Protein AF-A0A7R9R3K7-F1 (afdb_monomer)

Structure (mmCIF, N/CA/C/O backbone):
data_AF-A0A7R9R3K7-F1
#
_entry.id   AF-A0A7R9R3K7-F1
#
loop_
_atom_site.group_PDB
_atom_site.id
_atom_site.type_symbol
_atom_site.label_atom_id
_atom_site.label_alt_id
_atom_site.label_comp_id
_atom_site.label_asym_id
_atom_site.label_entity_id
_atom_site.label_seq_id
_atom_site.pdbx_PDB_ins_code
_atom_site.Cartn_x
_atom_site.Cartn_y
_atom_site.Cartn_z
_atom_site.occupancy
_atom_site.B_iso_or_equiv
_atom_site.auth_seq_id
_atom_site.auth_comp_id
_atom_site.auth_asym_id
_atom_site.auth_atom_id
_atom_site.pdbx_PDB_model_num
ATOM 1 N N . MET A 1 1 ? 17.586 -24.832 -57.095 1.00 39.50 1 MET A N 1
ATOM 2 C CA . MET A 1 1 ? 18.093 -26.096 -57.680 1.00 39.50 1 MET A CA 1
ATOM 3 C C . MET A 1 1 ? 19.590 -25.926 -57.940 1.00 39.50 1 MET A C 1
ATOM 5 O O . MET A 1 1 ? 19.939 -24.907 -58.520 1.00 39.50 1 MET A O 1
ATOM 9 N N . ARG A 1 2 ? 20.415 -26.911 -57.525 1.00 35.09 2 ARG A N 1
ATOM 10 C CA . ARG A 1 2 ? 21.907 -27.004 -57.516 1.00 35.09 2 ARG A CA 1
ATOM 11 C C . ARG A 1 2 ? 22.563 -26.527 -56.202 1.00 35.09 2 ARG A C 1
ATOM 13 O O . ARG A 1 2 ? 22.628 -25.332 -55.966 1.00 35.09 2 ARG A O 1
ATOM 20 N N . PHE A 1 3 ? 22.775 -27.404 -55.206 1.00 38.16 3 PHE A N 1
ATOM 21 C CA . PHE A 1 3 ? 23.796 -28.478 -55.032 1.00 38.16 3 PHE A CA 1
ATOM 22 C C . PHE A 1 3 ? 25.234 -27.928 -54.899 1.00 38.16 3 PHE A C 1
ATOM 24 O O . PHE A 1 3 ? 25.775 -27.410 -55.865 1.00 38.16 3 PHE A O 1
ATOM 31 N N . VAL A 1 4 ? 25.754 -27.807 -53.666 1.00 40.44 4 VAL A N 1
ATOM 32 C CA . VAL A 1 4 ? 26.610 -28.765 -52.909 1.00 40.44 4 VAL A CA 1
ATOM 33 C C . VAL A 1 4 ? 28.079 -28.802 -53.372 1.00 40.44 4 VAL A C 1
ATOM 35 O O . VAL A 1 4 ? 28.382 -29.243 -54.474 1.00 40.44 4 VAL A O 1
ATOM 38 N N . LYS A 1 5 ? 28.980 -28.436 -52.448 1.00 43.44 5 LYS A N 1
ATOM 39 C CA . LYS A 1 5 ? 30.361 -28.935 -52.266 1.00 43.44 5 LYS A CA 1
ATOM 40 C C . LYS A 1 5 ? 30.616 -28.901 -50.750 1.00 43.44 5 LYS A C 1
ATOM 42 O O . LYS A 1 5 ? 30.708 -27.818 -50.190 1.00 43.44 5 LYS A O 1
ATOM 47 N N . LEU A 1 6 ? 30.368 -29.974 -49.995 1.00 43.19 6 LEU A N 1
ATOM 48 C CA . LEU A 1 6 ? 31.315 -31.045 -49.638 1.00 43.19 6 LEU A CA 1
ATOM 49 C C . LEU A 1 6 ? 32.803 -30.680 -49.753 1.00 43.19 6 LEU A C 1
ATOM 51 O O . LEU A 1 6 ? 33.321 -30.600 -50.863 1.00 43.19 6 LEU A O 1
ATOM 55 N N . SER A 1 7 ? 33.467 -30.609 -48.594 1.00 43.09 7 SER A N 1
ATOM 56 C CA . SER A 1 7 ? 34.844 -31.074 -48.398 1.00 43.09 7 SER A CA 1
ATOM 57 C C . SER A 1 7 ? 34.974 -31.706 -47.005 1.00 43.09 7 SER A C 1
ATOM 59 O O . SER A 1 7 ? 34.856 -31.036 -45.983 1.00 43.09 7 SER A O 1
ATOM 61 N N . SER A 1 8 ? 35.155 -33.026 -47.033 1.00 44.12 8 SER A N 1
ATOM 62 C CA . SER A 1 8 ? 35.512 -33.994 -45.985 1.00 44.12 8 SER A CA 1
ATOM 63 C C . SER A 1 8 ? 36.733 -33.571 -45.140 1.00 44.12 8 SER A C 1
ATOM 65 O O . SER A 1 8 ? 37.640 -32.941 -45.669 1.00 44.12 8 SER A O 1
ATOM 67 N N . LEU A 1 9 ? 36.722 -33.746 -43.808 1.00 42.81 9 LEU A N 1
ATOM 68 C CA . LEU A 1 9 ? 37.053 -34.960 -43.018 1.00 42.81 9 LEU A CA 1
ATOM 69 C C . LEU A 1 9 ? 38.566 -35.259 -42.952 1.00 42.81 9 LEU A C 1
ATOM 71 O O . LEU A 1 9 ? 39.167 -35.446 -43.999 1.00 42.81 9 LEU A O 1
ATOM 75 N N . VAL A 1 10 ? 39.116 -35.362 -41.730 1.00 42.97 10 VAL A N 1
ATOM 76 C CA . VAL A 1 10 ? 40.062 -36.381 -41.184 1.00 42.97 10 VAL A CA 1
ATOM 77 C C . VAL A 1 10 ? 40.463 -35.881 -39.774 1.00 42.97 10 VAL A C 1
ATOM 79 O O . VAL A 1 10 ? 41.003 -34.790 -39.659 1.00 42.97 10 VAL A O 1
ATOM 82 N N . PHE A 1 11 ? 39.962 -36.424 -38.657 1.00 40.03 11 PHE A N 1
ATOM 83 C CA . PHE A 1 11 ? 40.199 -37.712 -37.967 1.00 40.03 11 PHE A CA 1
ATOM 84 C C . PHE A 1 11 ? 41.472 -37.788 -37.084 1.00 40.03 11 PHE A C 1
ATOM 86 O O . PHE A 1 11 ? 42.583 -37.760 -37.593 1.00 40.03 11 PHE A O 1
ATOM 93 N N . LEU A 1 12 ? 41.209 -38.023 -35.782 1.00 41.16 12 LEU A N 1
ATOM 94 C CA . LEU A 1 12 ? 41.950 -38.803 -34.762 1.00 41.16 12 LEU A CA 1
ATOM 95 C C . LEU A 1 12 ? 43.379 -38.405 -34.350 1.00 41.16 12 LEU A C 1
ATOM 97 O O . LEU A 1 12 ? 44.299 -38.440 -35.151 1.00 41.16 12 LEU A O 1
ATOM 101 N N . LEU A 1 13 ? 43.600 -38.238 -33.039 1.00 43.41 13 LEU A N 1
ATOM 102 C CA . LEU A 1 13 ? 44.098 -39.259 -32.082 1.00 43.41 13 LEU A CA 1
ATOM 103 C C . LEU A 1 13 ? 44.411 -38.538 -30.749 1.00 43.41 13 LEU A C 1
ATOM 105 O O . LEU A 1 13 ? 44.968 -37.451 -30.776 1.00 43.41 13 LEU A O 1
ATOM 109 N N . GLY A 1 14 ? 43.933 -39.007 -29.590 1.00 41.69 14 GLY A N 1
ATOM 110 C CA . GLY A 1 14 ? 44.668 -39.930 -28.701 1.00 41.69 14 GLY A CA 1
ATOM 111 C C . GLY A 1 14 ? 45.468 -39.116 -27.658 1.00 41.69 14 GLY A C 1
ATOM 112 O O . GLY A 1 14 ? 46.053 -38.109 -28.009 1.00 41.69 14 GLY A O 1
ATOM 113 N N . ALA A 1 15 ? 45.540 -39.408 -26.364 1.00 50.69 15 ALA A N 1
ATOM 114 C CA . ALA A 1 15 ? 45.335 -40.638 -25.627 1.00 50.69 15 ALA A CA 1
ATOM 115 C C . ALA A 1 15 ? 44.979 -40.313 -24.166 1.00 50.69 15 ALA A C 1
ATOM 117 O O . ALA A 1 15 ? 45.291 -39.245 -23.641 1.00 50.69 15 ALA A O 1
ATOM 118 N N . ALA A 1 16 ? 44.328 -41.274 -23.527 1.00 43.22 16 ALA A N 1
ATOM 119 C CA . ALA A 1 16 ? 44.044 -41.288 -22.110 1.00 43.22 16 ALA A CA 1
ATOM 120 C C . ALA A 1 16 ? 45.176 -41.969 -21.313 1.00 43.22 16 ALA A C 1
ATOM 122 O O . ALA A 1 16 ? 45.905 -42.801 -21.852 1.00 43.22 16 ALA A O 1
ATOM 123 N N . LEU A 1 17 ? 45.141 -41.695 -20.004 1.00 41.69 17 LEU A N 1
ATOM 124 C CA . LEU A 1 17 ? 45.524 -42.537 -18.861 1.00 41.69 17 LEU A CA 1
ATOM 125 C C . LEU A 1 17 ? 46.879 -42.318 -18.165 1.00 41.69 17 LEU A C 1
ATOM 127 O O . LEU A 1 17 ? 47.929 -42.176 -18.781 1.00 41.69 17 LEU A O 1
ATOM 131 N N . LEU A 1 18 ? 46.758 -42.540 -16.844 1.00 42.88 18 LEU A N 1
ATOM 132 C CA . LEU A 1 18 ? 47.753 -42.909 -15.830 1.00 42.88 18 LEU A CA 1
ATOM 133 C C . LEU A 1 18 ? 48.509 -41.728 -15.216 1.00 42.88 18 LEU A C 1
ATOM 135 O O . LEU A 1 18 ? 48.894 -40.803 -15.907 1.00 42.88 18 LEU A O 1
ATOM 139 N N . SER A 1 19 ? 48.854 -41.689 -13.935 1.00 41.50 19 SER A N 1
ATOM 140 C CA . SER A 1 19 ? 48.627 -42.494 -12.725 1.00 41.50 19 SER A CA 1
ATOM 141 C C . SER A 1 19 ? 49.643 -41.897 -11.745 1.00 41.50 19 SER A C 1
ATOM 143 O O . SER A 1 19 ? 50.779 -41.660 -12.155 1.00 41.50 19 SER A O 1
ATOM 145 N N . GLY A 1 20 ? 49.304 -41.658 -10.479 1.00 39.12 20 GLY A N 1
ATOM 146 C CA . GLY A 1 20 ? 50.331 -41.184 -9.548 1.00 39.12 20 GLY A CA 1
ATOM 147 C C . GLY A 1 20 ? 49.851 -40.790 -8.165 1.00 39.12 20 GLY A C 1
ATOM 148 O O . GLY A 1 20 ? 50.055 -39.654 -7.757 1.00 39.12 20 GLY A O 1
ATOM 149 N N . CYS A 1 21 ? 49.260 -41.731 -7.429 1.00 45.34 21 CYS A N 1
ATOM 150 C CA . CYS A 1 21 ? 49.325 -41.692 -5.972 1.00 45.34 21 CYS A CA 1
ATOM 151 C C . CYS A 1 21 ? 50.752 -42.069 -5.554 1.00 45.34 21 CYS A C 1
ATOM 153 O O . CYS A 1 21 ? 51.163 -43.210 -5.759 1.00 45.34 21 CYS A O 1
ATOM 155 N N . LEU A 1 22 ? 51.484 -41.140 -4.947 1.00 45.28 22 LEU A N 1
ATOM 156 C CA . LEU A 1 22 ? 52.606 -41.461 -4.071 1.00 45.28 22 LEU A CA 1
ATOM 157 C C . LEU A 1 22 ? 52.433 -40.654 -2.791 1.00 45.28 22 LEU A C 1
ATOM 159 O O . LEU A 1 22 ? 52.507 -39.427 -2.794 1.00 45.28 22 LEU A O 1
ATOM 163 N N . GLY A 1 23 ? 52.137 -41.382 -1.717 1.00 34.09 23 GLY A N 1
ATOM 164 C CA . GLY A 1 23 ? 52.189 -40.873 -0.362 1.00 34.09 23 GLY A CA 1
ATOM 165 C C . GLY A 1 23 ? 53.634 -40.661 0.070 1.00 34.09 23 GLY A C 1
ATOM 166 O O . GLY A 1 23 ? 54.511 -41.472 -0.224 1.00 34.09 23 GLY A O 1
ATOM 167 N N . VAL A 1 24 ? 53.843 -39.574 0.799 1.00 40.66 24 VAL A N 1
ATOM 168 C CA . VAL A 1 24 ? 54.932 -39.431 1.757 1.00 40.66 24 VAL A CA 1
ATOM 169 C C . VAL A 1 24 ? 54.270 -38.930 3.033 1.00 40.66 24 VAL A C 1
ATOM 171 O O . VAL A 1 24 ? 53.845 -37.780 3.118 1.00 40.66 24 VAL A O 1
ATOM 174 N N . GLU A 1 25 ? 54.103 -39.843 3.984 1.00 38.00 25 GLU A N 1
ATOM 1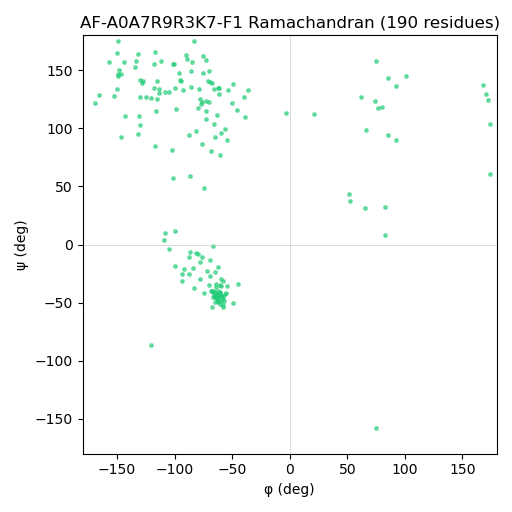75 C CA . GLU A 1 25 ? 53.913 -39.511 5.389 1.00 38.00 25 GLU A CA 1
ATOM 176 C C . GLU A 1 25 ? 55.289 -39.162 5.955 1.00 38.00 25 GLU A C 1
ATOM 178 O O . GLU A 1 25 ? 56.210 -39.969 5.864 1.00 38.00 25 GLU A O 1
ATOM 183 N N . ASP A 1 26 ? 55.422 -37.981 6.551 1.00 35.97 26 ASP A N 1
ATOM 184 C CA . ASP A 1 26 ? 56.284 -37.827 7.713 1.00 35.97 26 ASP A CA 1
ATOM 185 C C . ASP A 1 26 ? 55.750 -36.730 8.634 1.00 35.97 26 ASP A C 1
ATOM 187 O O . ASP A 1 26 ? 55.061 -35.791 8.235 1.00 35.97 26 ASP A O 1
ATOM 191 N N . ALA A 1 27 ? 55.993 -36.973 9.910 1.00 34.91 27 ALA A N 1
ATOM 192 C CA . ALA A 1 27 ? 55.166 -36.598 11.034 1.00 34.91 27 ALA A CA 1
ATOM 193 C C . ALA A 1 27 ? 55.195 -35.116 11.451 1.00 34.91 27 ALA A C 1
ATOM 195 O O . ALA A 1 27 ? 56.182 -34.403 11.303 1.00 34.91 27 ALA A O 1
ATOM 196 N N . SER A 1 28 ? 54.147 -34.783 12.216 1.00 36.88 28 SER A N 1
ATOM 197 C CA . SER A 1 28 ? 54.149 -33.818 13.321 1.00 36.88 28 SER A CA 1
ATOM 198 C C . SER A 1 28 ? 53.929 -32.349 12.947 1.00 36.88 28 SER A C 1
ATOM 200 O O . SER A 1 28 ? 54.861 -31.602 12.693 1.00 36.88 28 SER A O 1
ATOM 202 N N . VAL A 1 29 ? 52.671 -31.902 13.009 1.00 38.25 29 VAL A N 1
ATOM 203 C CA . VAL A 1 29 ? 52.172 -31.023 14.083 1.00 38.25 29 VAL A CA 1
ATOM 204 C C . VAL A 1 29 ? 50.638 -31.023 14.029 1.00 38.25 29 VAL A C 1
ATOM 206 O O . VAL A 1 29 ? 49.995 -30.839 13.002 1.00 38.25 29 VAL A O 1
ATOM 209 N N . ARG A 1 30 ? 50.067 -31.285 15.197 1.00 37.88 30 ARG A N 1
ATOM 210 C CA . ARG A 1 30 ? 48.654 -31.302 15.574 1.00 37.88 30 ARG A CA 1
ATOM 211 C C . ARG A 1 30 ? 47.921 -30.020 15.147 1.00 37.88 30 ARG A C 1
ATOM 213 O O . ARG A 1 30 ? 48.296 -28.956 15.630 1.00 37.88 30 ARG A O 1
ATOM 220 N N . SER A 1 31 ? 46.857 -30.134 14.340 1.00 35.56 31 SER A N 1
ATOM 221 C CA . SER A 1 31 ? 45.536 -29.478 14.516 1.00 35.56 31 SER A CA 1
ATOM 222 C C . SER A 1 31 ? 44.629 -29.692 13.289 1.00 35.56 31 SER A C 1
ATOM 224 O O . SER A 1 31 ? 44.973 -29.342 12.167 1.00 35.56 31 SER A O 1
ATOM 226 N N . THR A 1 32 ? 43.438 -30.240 13.502 1.00 35.59 32 THR A N 1
ATOM 227 C CA . THR A 1 32 ? 42.292 -30.265 12.564 1.00 35.59 32 THR A CA 1
ATOM 228 C C . THR A 1 32 ? 41.041 -30.242 13.462 1.00 35.59 32 THR A C 1
ATOM 230 O O . THR A 1 32 ? 41.158 -30.768 14.576 1.00 35.59 32 THR A O 1
ATOM 233 N N . PRO A 1 33 ? 39.868 -29.685 13.083 1.00 41.00 33 PRO A N 1
ATOM 234 C CA . PRO A 1 33 ? 39.406 -29.287 11.745 1.00 41.00 33 PRO A CA 1
ATOM 235 C C . PRO A 1 33 ? 38.795 -27.869 11.646 1.00 41.00 33 PRO A C 1
ATOM 237 O O . PRO A 1 33 ? 38.347 -27.306 12.636 1.00 41.00 33 PRO A O 1
ATOM 240 N N . ALA A 1 34 ? 38.666 -27.355 10.420 1.00 36.66 34 ALA A N 1
ATOM 241 C CA . ALA A 1 34 ? 37.405 -26.790 9.916 1.00 36.66 34 ALA A CA 1
ATOM 242 C C . ALA A 1 34 ? 37.531 -26.551 8.398 1.00 36.66 34 ALA A C 1
ATOM 244 O O . ALA A 1 34 ? 38.428 -25.810 7.987 1.00 36.66 34 ALA A O 1
ATOM 245 N N . PRO A 1 35 ? 36.677 -27.147 7.543 1.00 38.06 35 PRO A N 1
ATOM 246 C CA . PRO A 1 35 ? 36.469 -26.594 6.217 1.00 38.06 35 PRO A CA 1
ATOM 247 C C . PRO A 1 35 ? 35.755 -25.252 6.391 1.00 38.06 35 PRO A C 1
ATOM 249 O O . PRO A 1 35 ? 34.894 -25.108 7.257 1.00 38.06 35 PRO A O 1
ATOM 252 N N . LEU A 1 36 ? 36.167 -24.265 5.603 1.00 35.34 36 LEU A N 1
ATOM 253 C CA . LEU A 1 36 ? 35.571 -22.939 5.557 1.00 35.34 36 LEU A CA 1
ATOM 254 C C . LEU A 1 36 ? 34.094 -23.093 5.157 1.00 35.34 36 LEU A C 1
ATOM 256 O O . LEU A 1 36 ? 33.777 -23.264 3.982 1.00 35.34 36 LEU A O 1
ATOM 260 N N . SER A 1 37 ? 33.217 -23.129 6.157 1.00 35.28 37 SER A N 1
ATOM 261 C CA . SER A 1 37 ? 31.774 -23.194 5.983 1.00 35.28 37 SER A CA 1
ATOM 262 C C . SER A 1 37 ? 31.299 -21.957 5.239 1.00 35.28 37 SER A C 1
ATOM 264 O O . SER A 1 37 ? 31.686 -20.832 5.561 1.00 35.28 37 SER A O 1
ATOM 266 N N . GLU A 1 38 ? 30.431 -22.196 4.267 1.00 40.41 38 GLU A N 1
ATOM 267 C CA . GLU A 1 38 ? 29.537 -21.231 3.650 1.00 40.41 38 GLU A CA 1
ATOM 268 C C . GLU A 1 38 ? 28.974 -20.259 4.695 1.00 40.41 38 GLU A C 1
ATOM 270 O O . GLU A 1 38 ? 28.120 -20.613 5.504 1.00 40.41 38 GLU A O 1
ATOM 275 N N . ALA A 1 39 ? 29.409 -19.003 4.647 1.00 36.19 39 ALA A N 1
ATOM 276 C CA . ALA A 1 39 ? 28.631 -17.896 5.183 1.00 36.19 39 ALA A CA 1
ATOM 277 C C . ALA A 1 39 ? 27.674 -17.408 4.086 1.00 36.19 39 ALA A C 1
ATOM 279 O O . ALA A 1 39 ? 27.714 -16.257 3.655 1.00 36.19 39 ALA A O 1
ATOM 280 N N . LEU A 1 40 ? 26.807 -18.309 3.609 1.00 32.69 40 LEU A N 1
ATOM 281 C CA . LEU A 1 40 ? 25.492 -17.875 3.168 1.00 32.69 40 LEU A CA 1
ATOM 282 C C . LEU A 1 40 ? 24.813 -17.386 4.441 1.00 32.69 40 LEU A C 1
ATOM 284 O O . LEU A 1 40 ? 24.426 -18.183 5.293 1.00 32.69 40 LEU A O 1
ATOM 288 N N . ASN A 1 41 ? 24.735 -16.064 4.590 1.00 33.03 41 ASN A N 1
ATOM 289 C C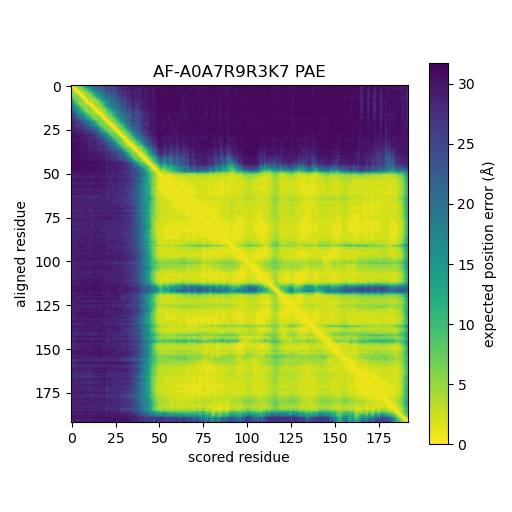A . ASN A 1 41 ? 23.843 -15.418 5.539 1.00 33.03 41 ASN A CA 1
ATOM 290 C C . ASN A 1 41 ? 22.406 -15.800 5.163 1.00 33.03 41 ASN A C 1
ATOM 292 O O . ASN A 1 41 ? 21.664 -15.023 4.566 1.00 33.03 41 ASN A O 1
ATOM 296 N N . HIS A 1 42 ? 22.006 -17.018 5.514 1.00 37.03 42 HIS A N 1
ATOM 297 C CA . HIS A 1 42 ? 20.626 -17.305 5.811 1.00 37.03 42 HIS A CA 1
ATOM 298 C C . HIS A 1 42 ? 20.314 -16.484 7.053 1.00 37.03 42 HIS A C 1
ATOM 300 O O . HIS A 1 42 ? 20.560 -16.898 8.185 1.00 37.03 42 HIS A O 1
ATOM 306 N N . SER A 1 43 ? 19.807 -15.274 6.801 1.00 39.38 43 SER A N 1
ATOM 307 C CA . SER A 1 43 ? 18.912 -14.608 7.734 1.00 39.38 43 SER A CA 1
ATOM 308 C C . SER A 1 43 ? 17.989 -15.694 8.285 1.00 39.38 43 SER A C 1
ATOM 310 O O . SER A 1 43 ? 17.463 -16.474 7.474 1.00 39.38 43 SER A O 1
ATOM 312 N N . PRO A 1 44 ? 17.868 -15.847 9.616 1.00 43.66 44 PRO A N 1
ATOM 313 C CA . PRO A 1 44 ? 17.021 -16.891 10.155 1.00 43.66 44 PRO A CA 1
ATOM 314 C C . PRO A 1 44 ? 15.658 -16.697 9.507 1.00 43.66 44 PRO A C 1
ATOM 316 O O . PRO A 1 44 ? 15.193 -15.561 9.387 1.00 43.66 44 PRO A O 1
ATOM 319 N N . ALA A 1 45 ? 15.070 -17.788 9.018 1.00 45.75 45 ALA A N 1
ATOM 320 C CA . ALA A 1 45 ? 13.660 -17.827 8.683 1.00 45.75 45 ALA A CA 1
ATOM 321 C C . ALA A 1 45 ? 12.922 -17.390 9.953 1.00 45.75 45 ALA A C 1
ATOM 323 O O . ALA A 1 45 ? 12.711 -18.186 10.866 1.00 45.75 45 ALA A O 1
ATOM 324 N N . GLY A 1 46 ? 12.710 -16.079 10.066 1.00 41.66 46 GLY A N 1
ATOM 325 C CA . GLY A 1 46 ? 12.129 -15.448 11.228 1.00 41.66 46 GLY A CA 1
ATOM 326 C C . GLY A 1 46 ? 10.734 -16.008 11.354 1.00 41.66 46 GLY A C 1
ATOM 327 O O . GLY A 1 46 ? 10.041 -16.153 10.345 1.00 41.66 46 GLY A O 1
ATOM 328 N N . GLU A 1 47 ? 10.358 -16.376 12.575 1.00 43.28 47 GLU A N 1
ATOM 329 C CA . GLU A 1 47 ? 8.973 -16.678 12.916 1.00 43.28 47 GLU A CA 1
ATOM 330 C C . GLU A 1 47 ? 8.046 -15.732 12.157 1.00 43.28 47 GLU A C 1
ATOM 332 O O . GLU A 1 47 ? 8.307 -14.528 12.107 1.00 43.28 47 GLU A O 1
ATOM 337 N N . ALA A 1 48 ? 6.999 -16.277 11.536 1.00 51.31 48 ALA A N 1
ATOM 338 C CA . ALA A 1 48 ? 5.968 -15.468 10.913 1.00 51.31 48 ALA A CA 1
ATOM 339 C C . ALA A 1 48 ? 5.415 -14.521 11.984 1.00 51.31 48 ALA A C 1
ATOM 341 O O . ALA A 1 48 ? 4.643 -14.934 12.848 1.00 51.31 48 ALA A O 1
ATOM 342 N N . ARG A 1 49 ? 5.876 -13.268 11.978 1.00 63.12 49 ARG A N 1
ATOM 343 C CA . ARG A 1 49 ? 5.400 -12.243 12.899 1.00 63.12 49 ARG A CA 1
ATOM 344 C C . ARG A 1 49 ? 3.999 -11.885 12.427 1.00 63.12 49 ARG A C 1
ATOM 346 O O . ARG A 1 49 ? 3.818 -11.338 11.342 1.00 63.12 49 ARG A O 1
ATOM 353 N N . THR A 1 50 ? 3.006 -12.312 13.193 1.00 74.56 50 THR A N 1
ATOM 354 C CA . THR A 1 50 ? 1.589 -12.145 12.863 1.00 74.56 50 THR A CA 1
ATOM 355 C C . THR A 1 50 ? 1.081 -10.791 13.343 1.00 74.56 50 THR A C 1
ATOM 357 O O . THR A 1 50 ? 1.504 -10.314 14.394 1.00 74.56 50 THR A O 1
ATOM 360 N N . GLY A 1 51 ? 0.110 -10.213 12.639 1.00 84.25 51 GLY A N 1
ATOM 361 C CA . GLY A 1 51 ? -0.579 -9.006 13.103 1.00 84.25 51 GLY A CA 1
ATOM 362 C C . GLY A 1 51 ? 0.253 -7.727 12.957 1.00 84.25 51 GLY A C 1
ATOM 363 O O . GLY A 1 51 ? 1.152 -7.646 12.120 1.00 84.25 51 GLY A O 1
ATOM 364 N N . ILE A 1 52 ? -0.079 -6.698 13.744 1.00 89.44 52 ILE A N 1
ATOM 365 C CA . ILE A 1 52 ? 0.443 -5.336 13.535 1.00 89.44 52 ILE A CA 1
ATOM 366 C C . ILE A 1 52 ? 1.940 -5.184 13.841 1.00 89.44 52 ILE A C 1
ATOM 368 O O . ILE A 1 52 ? 2.603 -4.348 13.232 1.00 89.44 52 ILE A O 1
ATOM 372 N N . GLU A 1 53 ? 2.499 -6.006 14.731 1.00 89.06 53 GLU A N 1
ATOM 373 C CA . GLU A 1 53 ? 3.941 -6.014 15.016 1.00 89.06 53 GLU A CA 1
ATOM 374 C C . GLU A 1 53 ? 4.738 -6.468 13.788 1.00 89.06 53 GLU A C 1
ATOM 376 O O . GLU A 1 53 ? 5.632 -5.758 13.332 1.00 89.06 53 GLU A O 1
ATOM 381 N N . GLY A 1 54 ? 4.341 -7.593 13.179 1.00 90.88 54 GLY A N 1
ATOM 382 C CA . GLY A 1 54 ? 4.974 -8.090 11.957 1.00 90.88 54 GLY A CA 1
ATOM 383 C C . GLY A 1 54 ? 4.796 -7.155 10.767 1.00 90.88 54 GLY A C 1
ATOM 384 O O . GLY A 1 54 ? 5.705 -7.011 9.955 1.00 90.88 54 GLY A O 1
ATOM 385 N N . VAL A 1 55 ? 3.656 -6.465 10.691 1.00 93.44 55 VAL A N 1
ATOM 386 C CA . VAL A 1 55 ? 3.466 -5.377 9.725 1.00 93.44 55 VAL A CA 1
ATOM 387 C C . VAL A 1 55 ? 4.454 -4.247 9.997 1.00 93.44 55 VAL A C 1
ATOM 389 O O . VAL A 1 55 ? 5.115 -3.804 9.070 1.00 93.44 55 VAL A O 1
ATOM 392 N N . SER A 1 56 ? 4.584 -3.783 11.240 1.00 93.19 56 SER A N 1
ATOM 393 C CA . SER A 1 56 ? 5.458 -2.653 11.587 1.00 93.19 56 SER A CA 1
ATOM 394 C C . SER A 1 56 ? 6.927 -2.937 11.258 1.00 93.19 56 SER A C 1
ATOM 396 O O . SER A 1 56 ? 7.609 -2.074 10.705 1.00 93.19 56 SER A O 1
ATOM 398 N N . ASP A 1 57 ? 7.393 -4.158 11.527 1.00 93.31 57 ASP A N 1
ATOM 399 C CA . ASP A 1 57 ? 8.735 -4.608 11.147 1.00 93.31 57 ASP A CA 1
ATOM 400 C C . ASP A 1 57 ? 8.931 -4.635 9.627 1.00 93.31 57 ASP A C 1
ATOM 402 O O . ASP A 1 57 ? 9.968 -4.210 9.114 1.00 93.31 57 ASP A O 1
ATOM 406 N N . GLU A 1 58 ? 7.930 -5.121 8.891 1.00 95.38 58 GLU A N 1
ATOM 407 C CA . GLU A 1 58 ? 7.977 -5.171 7.433 1.00 95.38 58 GLU A CA 1
ATOM 408 C C . GLU A 1 58 ? 7.966 -3.763 6.825 1.00 95.38 58 GLU A C 1
ATOM 410 O O . GLU A 1 58 ? 8.738 -3.470 5.916 1.00 95.38 58 GLU A O 1
ATOM 415 N N . LEU A 1 59 ? 7.162 -2.853 7.372 1.00 95.94 59 LEU A N 1
ATOM 416 C CA . LEU A 1 59 ? 7.130 -1.446 6.983 1.00 95.94 59 LEU A CA 1
ATOM 417 C C . LEU A 1 59 ? 8.498 -0.762 7.184 1.00 95.94 59 LEU A C 1
ATOM 419 O O . LEU A 1 59 ? 8.981 -0.083 6.275 1.00 95.94 59 LEU A O 1
ATOM 423 N N . GLU A 1 60 ? 9.173 -0.995 8.316 1.00 96.06 60 GLU A N 1
ATOM 424 C CA . GLU A 1 60 ? 10.550 -0.525 8.547 1.00 96.06 60 GLU A CA 1
ATOM 425 C C . GLU A 1 60 ? 11.535 -1.133 7.537 1.00 96.06 60 GLU A C 1
ATOM 427 O O . GLU A 1 60 ? 12.389 -0.433 6.980 1.00 96.06 60 GLU A O 1
ATOM 432 N N . ARG A 1 61 ? 11.412 -2.434 7.251 1.00 95.94 61 ARG A N 1
ATOM 433 C CA . ARG A 1 61 ? 12.245 -3.105 6.247 1.00 95.94 61 ARG A CA 1
ATOM 434 C C . ARG A 1 61 ? 12.060 -2.469 4.871 1.00 95.94 61 ARG A C 1
ATOM 436 O O . ARG A 1 61 ? 13.048 -2.140 4.223 1.00 95.94 61 ARG A O 1
ATOM 443 N N . LEU A 1 62 ? 10.829 -2.251 4.420 1.00 96.88 62 LEU A N 1
ATOM 444 C CA . LEU A 1 62 ? 10.557 -1.611 3.131 1.00 96.88 62 LEU A CA 1
ATOM 445 C C . LEU A 1 62 ? 11.100 -0.176 3.097 1.00 96.88 62 LEU A C 1
ATOM 447 O O . LEU A 1 62 ? 11.801 0.199 2.153 1.00 96.88 62 LEU A O 1
ATOM 451 N N . ARG A 1 63 ? 10.848 0.611 4.150 1.00 96.50 63 ARG A N 1
ATOM 452 C CA . ARG A 1 63 ? 11.340 1.990 4.268 1.00 96.50 63 ARG A CA 1
ATOM 453 C C . ARG A 1 63 ? 12.862 2.065 4.177 1.00 96.50 63 ARG A C 1
ATOM 455 O O . ARG A 1 63 ? 13.387 2.811 3.353 1.00 96.50 63 ARG A O 1
ATOM 462 N N . SER A 1 64 ? 13.566 1.276 4.988 1.00 96.38 64 SER A N 1
ATOM 463 C CA . SER A 1 64 ? 15.035 1.268 5.040 1.00 96.38 64 SER A CA 1
ATOM 464 C C . SER A 1 64 ? 15.695 0.838 3.726 1.00 96.38 64 SER A C 1
ATOM 466 O O . SER A 1 64 ? 16.851 1.179 3.485 1.00 96.38 64 SER A O 1
ATOM 468 N N . ASN A 1 65 ? 14.956 0.160 2.844 1.00 96.25 65 ASN A N 1
ATOM 469 C CA . ASN A 1 65 ? 15.439 -0.278 1.537 1.00 96.25 65 ASN A CA 1
ATOM 470 C C . ASN A 1 65 ? 15.021 0.625 0.361 1.00 96.25 65 ASN A C 1
ATOM 472 O O . ASN A 1 65 ? 15.213 0.257 -0.797 1.00 96.25 65 ASN A O 1
ATOM 476 N N . GLY A 1 66 ? 14.489 1.823 0.624 1.00 95.62 66 GLY A N 1
ATOM 477 C CA . GLY A 1 66 ? 14.193 2.800 -0.429 1.00 95.62 66 GLY A CA 1
ATOM 478 C C . GLY A 1 66 ? 12.859 2.567 -1.136 1.00 95.62 66 GLY A C 1
ATOM 479 O O . GLY A 1 66 ? 12.728 2.861 -2.323 1.00 95.62 66 GLY A O 1
ATOM 480 N N . TRP A 1 67 ? 11.857 2.050 -0.421 1.00 97.75 67 TRP A N 1
ATOM 481 C CA . TRP A 1 67 ? 10.497 1.888 -0.946 1.00 97.75 67 TRP A CA 1
ATOM 482 C C . TRP A 1 67 ? 9.900 3.184 -1.504 1.00 97.75 67 TRP A C 1
ATOM 484 O O . TRP A 1 67 ? 9.185 3.147 -2.500 1.00 97.75 67 TRP A O 1
ATOM 494 N N . SER A 1 68 ? 10.193 4.337 -0.893 1.00 97.00 68 SER A N 1
ATOM 495 C CA . SER A 1 68 ? 9.695 5.636 -1.362 1.00 97.00 68 SER A CA 1
ATOM 496 C C . SER A 1 68 ? 10.101 5.943 -2.803 1.00 97.00 68 SER A C 1
ATOM 498 O O . SER A 1 68 ? 9.339 6.596 -3.514 1.00 97.00 68 SER A O 1
ATOM 500 N N . ASP A 1 69 ? 11.267 5.450 -3.238 1.00 96.56 69 ASP A N 1
ATOM 501 C CA . ASP A 1 69 ? 11.743 5.617 -4.611 1.00 96.56 69 ASP A CA 1
ATOM 502 C C . ASP A 1 69 ? 10.835 4.821 -5.554 1.00 96.56 69 ASP A C 1
ATOM 504 O O . ASP A 1 69 ? 10.200 5.410 -6.421 1.00 96.56 69 ASP A O 1
ATOM 508 N N . LEU A 1 70 ? 10.642 3.520 -5.307 1.00 97.69 70 LEU A N 1
ATOM 509 C CA . LEU A 1 70 ? 9.707 2.692 -6.083 1.00 97.69 70 LEU A CA 1
ATOM 510 C C . LEU A 1 70 ? 8.286 3.274 -6.071 1.00 97.69 70 LEU A C 1
ATOM 512 O O . LEU A 1 70 ? 7.604 3.340 -7.093 1.00 97.69 70 LEU A O 1
ATOM 516 N N . ALA A 1 71 ? 7.832 3.737 -4.909 1.00 97.88 71 ALA A N 1
ATOM 517 C CA . ALA A 1 71 ? 6.500 4.290 -4.748 1.00 97.88 71 ALA A CA 1
ATOM 518 C C . ALA A 1 71 ? 6.271 5.570 -5.557 1.00 97.88 71 ALA A C 1
ATOM 520 O O . ALA A 1 71 ? 5.161 5.787 -6.053 1.00 97.88 71 ALA A O 1
ATOM 521 N N . TYR A 1 72 ? 7.293 6.422 -5.662 1.00 97.38 72 TYR A N 1
ATOM 522 C CA . TYR A 1 72 ? 7.258 7.622 -6.492 1.00 97.38 72 TYR A CA 1
ATOM 523 C C . TYR A 1 72 ? 7.081 7.259 -7.968 1.00 97.38 72 TYR A C 1
ATOM 525 O O . TYR A 1 72 ? 6.317 7.907 -8.682 1.00 97.38 72 TYR A O 1
ATOM 533 N N . GLU A 1 73 ? 7.750 6.197 -8.400 1.00 97.25 73 GLU A N 1
ATOM 534 C CA . GLU A 1 73 ? 7.781 5.751 -9.786 1.00 97.25 73 GLU A CA 1
ATOM 535 C C . GLU A 1 73 ? 6.482 5.081 -10.236 1.00 97.25 73 GLU A C 1
ATOM 537 O O . GLU A 1 73 ? 6.001 5.358 -11.332 1.00 97.25 73 GLU A O 1
ATOM 542 N N . LEU A 1 74 ? 5.894 4.248 -9.378 1.00 97.25 74 LEU A N 1
ATOM 543 C CA . LEU A 1 74 ? 4.619 3.576 -9.644 1.00 97.25 74 LEU A CA 1
ATOM 544 C C . LEU A 1 74 ? 3.411 4.504 -9.445 1.00 97.25 74 LEU A C 1
ATOM 546 O O . LEU A 1 74 ? 2.360 4.345 -10.070 1.00 97.25 74 LEU A O 1
ATOM 550 N N . GLY A 1 75 ? 3.534 5.474 -8.541 1.00 97.25 75 GLY A N 1
ATOM 551 C CA . GLY A 1 75 ? 2.419 6.289 -8.084 1.00 97.25 75 GLY A CA 1
ATOM 552 C C . GLY A 1 75 ? 1.475 5.547 -7.126 1.00 97.25 75 GLY A C 1
ATOM 553 O O . GLY A 1 75 ? 1.371 4.324 -7.084 1.00 97.25 75 GLY A O 1
ATOM 554 N N . ARG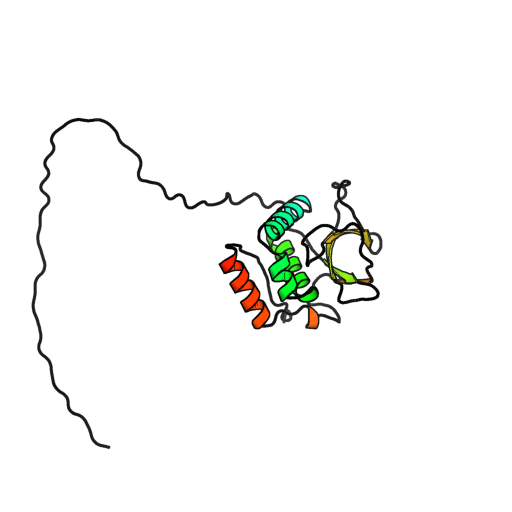 A 1 76 ? 0.730 6.328 -6.336 1.00 96.44 76 ARG A N 1
ATOM 555 C CA . ARG A 1 76 ? -0.008 5.869 -5.142 1.00 96.44 76 ARG A CA 1
ATOM 556 C C . ARG A 1 76 ? -0.874 4.625 -5.336 1.00 96.44 76 ARG A C 1
ATOM 558 O O . ARG A 1 76 ? -0.805 3.711 -4.518 1.00 96.44 76 ARG A O 1
ATOM 565 N N . SER A 1 77 ? -1.714 4.599 -6.369 1.00 95.75 77 SER A N 1
ATOM 566 C CA . SER A 1 77 ? -2.687 3.517 -6.564 1.00 95.75 77 SER A CA 1
ATOM 567 C C . SER A 1 77 ? -1.998 2.186 -6.867 1.00 95.75 77 SER A C 1
ATOM 569 O O . SER A 1 77 ? -2.298 1.187 -6.221 1.00 95.75 77 SER A O 1
ATOM 571 N N . LYS A 1 78 ? -1.005 2.181 -7.761 1.00 96.62 78 LYS A N 1
ATOM 572 C CA . LYS A 1 78 ? -0.214 0.986 -8.080 1.00 96.62 78 LYS A CA 1
ATOM 573 C C . LYS A 1 78 ? 0.620 0.539 -6.876 1.00 96.62 78 LYS A C 1
ATOM 575 O O . LYS A 1 78 ? 0.580 -0.630 -6.502 1.00 96.62 78 LYS A O 1
ATOM 580 N N . THR A 1 79 ? 1.250 1.478 -6.171 1.00 97.88 79 THR A N 1
ATOM 581 C CA . THR A 1 79 ? 1.972 1.198 -4.920 1.00 97.88 79 THR A CA 1
ATOM 582 C C . THR A 1 79 ? 1.068 0.596 -3.840 1.00 97.88 79 THR A C 1
ATOM 584 O O . THR A 1 79 ? 1.488 -0.293 -3.104 1.00 97.88 79 THR A O 1
ATOM 587 N N . THR A 1 80 ? -0.198 1.023 -3.766 1.00 97.38 80 THR A N 1
ATOM 588 C CA . THR A 1 80 ? -1.191 0.430 -2.852 1.00 97.38 80 THR A CA 1
ATOM 589 C C 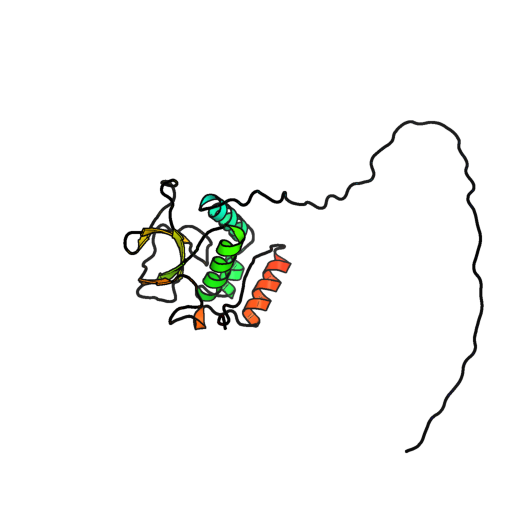. THR A 1 80 ? -1.407 -1.046 -3.165 1.00 97.38 80 THR A C 1
ATOM 591 O O . THR A 1 80 ? -1.461 -1.849 -2.241 1.00 97.38 80 THR A O 1
ATOM 594 N N . THR A 1 81 ? -1.498 -1.418 -4.444 1.00 96.94 81 THR A N 1
ATOM 595 C CA . THR A 1 81 ? -1.634 -2.820 -4.866 1.00 96.94 81 THR A CA 1
ATOM 596 C C . THR A 1 81 ? -0.433 -3.657 -4.455 1.00 96.94 81 THR A C 1
ATOM 598 O O . THR A 1 81 ? -0.611 -4.729 -3.874 1.00 96.94 81 THR A O 1
ATOM 601 N N . VAL A 1 82 ? 0.778 -3.153 -4.712 1.00 97.69 82 VAL A N 1
ATOM 602 C CA . VAL A 1 82 ? 2.021 -3.844 -4.347 1.00 97.69 82 VAL A CA 1
ATOM 603 C C . VAL A 1 82 ? 2.084 -4.042 -2.832 1.00 97.69 82 VAL A C 1
ATOM 605 O O . VAL A 1 82 ? 2.242 -5.171 -2.372 1.00 97.69 82 VAL A O 1
ATOM 608 N N . LEU A 1 83 ? 1.879 -2.979 -2.044 1.00 97.75 83 LEU A N 1
ATOM 609 C CA . LEU A 1 83 ? 1.936 -3.058 -0.583 1.00 97.75 83 LEU A CA 1
ATOM 610 C C . LEU A 1 83 ? 0.851 -3.975 -0.008 1.00 97.75 83 LEU A C 1
ATOM 612 O O . LEU A 1 83 ? 1.132 -4.792 0.866 1.00 97.75 83 LEU A O 1
ATOM 616 N N . TRP A 1 84 ? -0.382 -3.864 -0.507 1.00 97.31 84 TRP A N 1
ATOM 617 C CA . TRP A 1 84 ? -1.503 -4.697 -0.075 1.00 97.31 84 TRP A CA 1
ATOM 618 C C . TRP A 1 84 ? -1.189 -6.185 -0.256 1.00 97.31 84 TRP A C 1
ATOM 620 O O . TRP A 1 84 ? -1.343 -6.965 0.685 1.00 97.31 84 TRP A O 1
ATOM 630 N N . TYR A 1 85 ? -0.701 -6.579 -1.437 1.00 95.94 85 TYR A N 1
ATOM 631 C CA . TYR A 1 85 ? -0.384 -7.980 -1.713 1.00 95.94 85 TYR A CA 1
ATOM 632 C C . TYR A 1 85 ? 0.819 -8.461 -0.899 1.00 95.94 85 TYR A C 1
ATOM 634 O O . TYR A 1 85 ? 0.807 -9.576 -0.366 1.00 95.94 85 TYR A O 1
ATOM 642 N N . HIS A 1 86 ? 1.830 -7.602 -0.759 1.00 95.75 86 HIS A N 1
ATOM 643 C CA . HIS A 1 86 ? 3.019 -7.893 0.024 1.00 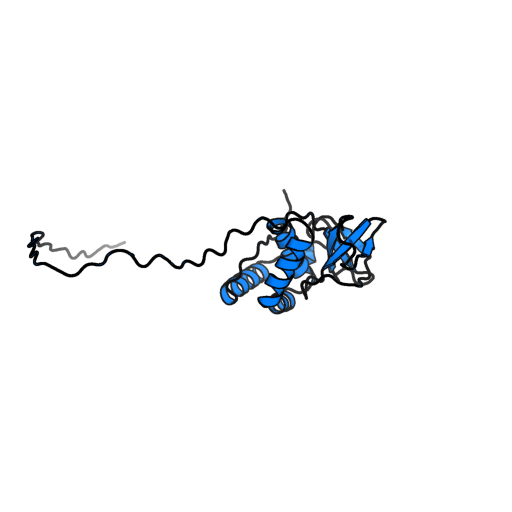95.75 86 HIS A CA 1
ATOM 644 C C . HIS A 1 86 ? 2.672 -8.227 1.479 1.00 95.75 86 HIS A C 1
ATOM 646 O O . HIS A 1 86 ? 3.001 -9.310 1.967 1.00 95.75 86 HIS A O 1
ATOM 652 N N . LEU A 1 87 ? 1.930 -7.337 2.145 1.00 95.19 87 LEU A N 1
ATOM 653 C CA . LEU A 1 87 ? 1.530 -7.504 3.544 1.00 95.19 87 LEU A CA 1
ATOM 654 C C . LEU A 1 87 ? 0.592 -8.702 3.731 1.00 95.19 87 LEU A C 1
ATOM 656 O O . LEU A 1 87 ? 0.770 -9.473 4.674 1.00 95.19 87 LEU A O 1
ATOM 660 N N . ARG A 1 88 ? -0.358 -8.912 2.808 1.00 93.19 88 ARG A N 1
ATOM 661 C CA . ARG A 1 88 ? -1.248 -10.087 2.812 1.00 93.19 88 ARG A CA 1
ATOM 662 C C . ARG A 1 88 ? -0.456 -11.394 2.816 1.00 93.19 88 ARG A C 1
ATOM 664 O O . ARG A 1 88 ? -0.814 -12.332 3.522 1.00 93.19 88 ARG A O 1
ATOM 671 N N . THR A 1 89 ? 0.613 -11.452 2.027 1.00 91.50 89 THR A N 1
ATOM 672 C CA . THR A 1 89 ? 1.402 -12.674 1.834 1.00 91.50 89 THR A CA 1
ATOM 673 C C . THR A 1 89 ? 2.423 -12.885 2.952 1.00 91.50 89 THR A C 1
ATOM 675 O O . THR A 1 89 ? 2.649 -14.020 3.367 1.00 91.50 89 THR A O 1
ATOM 678 N N . ARG A 1 90 ? 3.040 -11.810 3.461 1.00 91.31 90 ARG A N 1
ATOM 679 C CA . ARG A 1 90 ? 4.153 -11.894 4.422 1.00 91.31 90 ARG A CA 1
ATOM 680 C C . ARG A 1 90 ? 3.740 -11.819 5.891 1.00 91.31 90 ARG A C 1
ATOM 682 O O . ARG A 1 90 ? 4.399 -12.448 6.712 1.00 91.31 90 ARG A O 1
ATOM 689 N N . CYS A 1 91 ? 2.668 -11.101 6.231 1.00 89.38 91 CYS A N 1
ATOM 690 C CA . CYS A 1 91 ? 2.351 -10.764 7.628 1.00 89.38 91 CYS A CA 1
ATOM 691 C C . CYS A 1 91 ? 1.128 -11.510 8.201 1.00 89.38 91 CYS A C 1
ATOM 693 O O . CYS A 1 91 ? 0.733 -11.252 9.337 1.00 89.38 91 CYS A O 1
ATOM 695 N N . VAL A 1 92 ? 0.517 -12.434 7.442 1.00 85.25 92 VAL A N 1
ATOM 696 C CA . VAL A 1 92 ? -0.692 -13.191 7.848 1.00 85.25 92 VAL A CA 1
ATOM 697 C C . VAL A 1 92 ? -1.812 -12.254 8.334 1.00 85.25 92 VAL A C 1
ATOM 699 O O . VAL A 1 92 ? -2.464 -12.476 9.353 1.00 85.25 92 VAL A O 1
A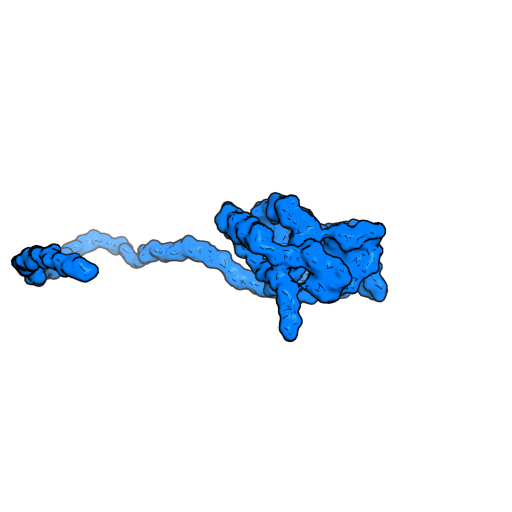TOM 702 N N . VAL A 1 93 ? -2.010 -11.160 7.603 1.00 91.00 93 VAL A N 1
ATOM 703 C CA . VAL A 1 93 ? -3.076 -10.178 7.827 1.00 91.00 93 VAL A CA 1
ATOM 704 C C . VAL A 1 93 ? -4.075 -10.234 6.673 1.00 91.00 93 VAL A C 1
ATOM 706 O O . VAL A 1 93 ? -3.737 -10.683 5.577 1.00 91.00 93 VAL A O 1
ATOM 709 N N . ASP A 1 94 ? -5.303 -9.766 6.907 1.00 93.81 94 ASP A N 1
ATOM 710 C CA . ASP A 1 94 ? -6.289 -9.509 5.847 1.00 93.81 94 ASP A CA 1
ATOM 711 C C . ASP A 1 94 ? -6.344 -7.999 5.575 1.00 93.81 94 ASP A C 1
ATOM 713 O O . ASP A 1 94 ? -7.178 -7.295 6.158 1.00 93.81 94 ASP A O 1
ATOM 717 N N . PRO A 1 95 ? -5.409 -7.456 4.771 1.00 95.69 95 PRO A N 1
ATOM 718 C CA . PRO A 1 95 ? -5.407 -6.038 4.488 1.00 95.69 95 PRO A CA 1
ATOM 719 C C . PRO A 1 95 ? -6.596 -5.697 3.590 1.00 95.69 95 PRO A C 1
ATOM 721 O O . PRO A 1 95 ? -7.018 -6.481 2.743 1.00 95.69 95 PRO A O 1
ATOM 724 N N . LYS A 1 96 ? -7.102 -4.482 3.746 1.00 96.75 96 LYS A N 1
ATOM 725 C CA . LYS A 1 96 ? -8.143 -3.873 2.918 1.00 96.75 96 LYS A CA 1
ATOM 726 C C . LYS A 1 96 ? -7.575 -2.650 2.212 1.00 96.75 96 LYS A C 1
ATOM 728 O O . LYS A 1 96 ? -6.517 -2.142 2.582 1.00 96.75 96 LYS A O 1
ATOM 733 N N . VAL A 1 97 ? -8.280 -2.153 1.208 1.00 96.56 97 VAL A N 1
ATOM 734 C CA . VAL A 1 97 ? -7.947 -0.897 0.531 1.00 96.56 97 VAL A CA 1
ATOM 735 C C . VAL A 1 97 ? -8.969 0.159 0.906 1.00 96.56 97 VAL A C 1
ATOM 737 O O . VAL A 1 97 ? -10.172 -0.077 0.813 1.00 96.56 97 VAL A O 1
ATOM 740 N N . VAL A 1 98 ? -8.495 1.339 1.293 1.00 96.31 98 VAL A N 1
ATOM 741 C CA . VAL A 1 98 ? -9.337 2.491 1.626 1.00 96.31 98 VAL A CA 1
ATOM 742 C C . VAL A 1 98 ? -9.105 3.588 0.601 1.00 96.31 98 VAL A C 1
ATOM 744 O O . VAL A 1 98 ? -7.966 3.946 0.310 1.00 96.31 98 VAL A O 1
ATOM 747 N N . PHE A 1 99 ? -10.184 4.131 0.048 1.00 95.25 99 PHE A N 1
ATOM 748 C CA . PHE A 1 99 ? -10.142 5.258 -0.880 1.00 95.25 99 PHE A CA 1
ATOM 749 C C . PHE A 1 99 ? -10.356 6.567 -0.141 1.00 95.25 99 PHE A C 1
ATOM 751 O O . PHE A 1 99 ? -11.189 6.655 0.759 1.00 95.25 99 PHE A O 1
ATOM 758 N N . GLY A 1 100 ? -9.637 7.600 -0.556 1.00 92.94 100 GLY A N 1
ATOM 759 C CA . GLY A 1 100 ? -9.742 8.933 0.004 1.00 92.94 100 GLY A CA 1
ATOM 760 C C . GLY A 1 100 ? -11.032 9.650 -0.392 1.00 92.94 100 GLY A C 1
ATOM 761 O O . GLY A 1 100 ? -11.671 9.359 -1.408 1.00 92.94 100 GLY A O 1
ATOM 762 N N . SER A 1 101 ? -11.404 10.650 0.401 1.00 91.19 101 SER A N 1
ATOM 763 C CA . SER A 1 101 ? -12.536 11.538 0.153 1.00 91.19 101 SER A CA 1
ATOM 764 C C . SER A 1 101 ? -12.112 13.006 0.297 1.00 91.19 101 SER A C 1
ATOM 766 O O . SER A 1 101 ? -11.545 13.390 1.323 1.00 91.19 101 SER A O 1
ATOM 768 N N . PRO A 1 102 ? -12.362 13.864 -0.713 1.00 90.75 102 PRO A N 1
ATOM 769 C CA . PRO A 1 102 ? -13.068 13.580 -1.970 1.00 90.75 102 PRO A CA 1
ATOM 770 C C . PRO A 1 102 ? -12.190 12.915 -3.051 1.00 90.75 102 PRO A C 1
ATOM 772 O O . PRO A 1 102 ? -12.689 12.549 -4.115 1.00 90.75 102 PRO A O 1
ATOM 775 N N . ARG A 1 103 ? -10.875 12.792 -2.824 1.00 91.62 103 ARG A N 1
ATOM 776 C CA . ARG A 1 103 ? -9.912 12.282 -3.812 1.00 91.62 103 ARG A CA 1
ATOM 777 C C . ARG A 1 103 ? -9.801 10.760 -3.737 1.00 91.62 103 ARG A C 1
ATOM 779 O O . ARG A 1 103 ? -8.988 10.236 -2.995 1.00 91.62 103 ARG A O 1
ATOM 786 N N . LYS A 1 104 ? -10.571 10.052 -4.559 1.00 89.56 104 LYS A N 1
ATOM 787 C CA . LYS A 1 104 ? -10.675 8.583 -4.492 1.00 89.56 104 LYS A CA 1
ATOM 788 C C . LYS A 1 104 ? -9.389 7.805 -4.813 1.00 89.56 104 LYS A C 1
ATOM 790 O O . LYS A 1 104 ? -9.261 6.668 -4.384 1.00 89.56 104 LYS A O 1
ATOM 795 N N . LEU A 1 105 ? -8.456 8.404 -5.560 1.00 91.94 105 LEU A N 1
ATOM 796 C CA . LEU A 1 105 ? -7.141 7.810 -5.861 1.00 91.94 105 LEU A CA 1
ATOM 797 C C . LEU A 1 105 ? -6.084 8.099 -4.788 1.00 91.94 105 LEU A C 1
ATOM 799 O O . LEU A 1 105 ? -4.977 7.570 -4.859 1.00 91.94 105 LEU A O 1
ATOM 803 N N . ASP A 1 106 ? -6.412 8.935 -3.803 1.00 93.81 106 ASP A N 1
ATOM 804 C CA . ASP A 1 106 ? -5.628 9.028 -2.582 1.00 93.81 106 ASP A CA 1
ATOM 805 C C . ASP A 1 106 ? -5.974 7.799 -1.741 1.00 93.81 106 ASP A C 1
ATOM 807 O O . ASP A 1 106 ? -6.965 7.819 -1.028 1.00 93.81 106 ASP A O 1
ATOM 811 N N . SER A 1 107 ? -5.290 6.678 -1.963 1.00 95.50 107 SER A N 1
ATOM 812 C CA . SER A 1 107 ? -5.576 5.387 -1.333 1.00 95.50 107 SER A CA 1
ATOM 813 C C . SER A 1 107 ? -4.632 5.063 -0.177 1.00 95.50 107 SER A C 1
ATOM 815 O O . SER A 1 107 ? -3.494 5.527 -0.144 1.00 95.50 107 SER A O 1
ATOM 817 N N . ALA A 1 108 ? -5.112 4.221 0.738 1.00 97.19 108 ALA A N 1
ATOM 818 C CA . ALA A 1 108 ? -4.358 3.653 1.851 1.00 97.19 108 ALA A CA 1
ATOM 819 C C . ALA A 1 108 ? -4.598 2.140 1.962 1.00 97.19 108 ALA A C 1
ATOM 821 O O . ALA A 1 108 ? -5.624 1.629 1.496 1.00 97.19 108 ALA A O 1
ATOM 822 N N . VAL A 1 109 ? -3.670 1.433 2.608 1.00 97.56 109 VAL A N 1
ATOM 823 C CA . VAL A 1 109 ? -3.882 0.044 3.044 1.00 97.56 109 VAL A CA 1
ATOM 824 C C . VAL A 1 109 ? -4.408 0.066 4.477 1.00 97.56 109 VAL A C 1
ATOM 826 O O . VAL A 1 109 ? -3.879 0.790 5.313 1.00 97.56 109 VAL A O 1
ATOM 829 N N . ALA A 1 110 ? -5.455 -0.701 4.766 1.00 96.81 110 ALA A N 1
ATOM 830 C CA . ALA A 1 110 ? -6.052 -0.799 6.092 1.00 96.81 110 ALA A CA 1
ATOM 831 C C . ALA A 1 110 ? -5.860 -2.189 6.681 1.00 96.81 110 ALA A C 1
ATOM 833 O O . ALA A 1 110 ? -6.150 -3.185 6.024 1.00 96.81 110 ALA A O 1
ATOM 834 N N . ILE A 1 111 ? -5.442 -2.253 7.939 1.00 95.62 111 ILE A N 1
ATOM 835 C CA . ILE A 1 111 ? -5.341 -3.494 8.708 1.00 95.62 111 ILE A CA 1
ATOM 836 C C . ILE A 1 111 ? -6.230 -3.338 9.925 1.00 95.62 111 ILE A C 1
ATOM 838 O O . ILE A 1 111 ? -6.127 -2.341 10.636 1.00 95.62 111 ILE A O 1
ATOM 842 N N . GLN A 1 112 ? -7.145 -4.282 10.129 1.00 94.00 112 GLN A N 1
ATOM 843 C CA . GLN A 1 112 ? -8.058 -4.223 11.264 1.00 94.00 112 GLN A CA 1
ATOM 844 C C . GLN A 1 112 ? -7.258 -4.255 12.567 1.00 94.00 112 GLN A C 1
ATOM 846 O O . GLN A 1 112 ? -6.385 -5.109 12.735 1.00 94.00 112 GLN A O 1
ATOM 851 N N . ALA A 1 113 ? -7.547 -3.312 13.460 1.00 91.50 113 ALA A N 1
ATOM 852 C CA . ALA A 1 113 ? -6.914 -3.265 14.763 1.00 91.50 113 ALA A CA 1
ATOM 853 C C . ALA A 1 113 ? -7.397 -4.433 15.625 1.00 91.50 113 ALA A C 1
ATOM 855 O O . ALA A 1 113 ? -8.579 -4.792 15.603 1.00 91.50 113 ALA A O 1
ATOM 856 N N . ASP A 1 114 ? -6.473 -5.034 16.369 1.00 84.94 114 ASP A N 1
ATOM 857 C CA . ASP A 1 114 ? -6.823 -5.951 17.442 1.00 84.94 114 ASP A CA 1
ATOM 858 C C . ASP A 1 114 ? -6.999 -5.172 18.752 1.00 84.94 114 ASP A C 1
ATOM 860 O O . ASP A 1 114 ? -6.515 -4.055 18.917 1.00 84.94 114 ASP A O 1
ATOM 864 N N . GLU A 1 115 ? -7.701 -5.766 19.716 1.00 70.50 115 GLU A N 1
ATOM 865 C CA . GLU A 1 115 ? -7.922 -5.152 21.035 1.00 70.50 115 GLU A CA 1
ATOM 866 C C . GLU A 1 115 ? -6.624 -5.011 21.859 1.00 70.50 115 GLU A C 1
ATOM 868 O O . GLU A 1 115 ? -6.663 -4.555 22.998 1.00 70.50 115 GLU A O 1
ATOM 873 N N . ARG A 1 116 ? -5.471 -5.455 21.33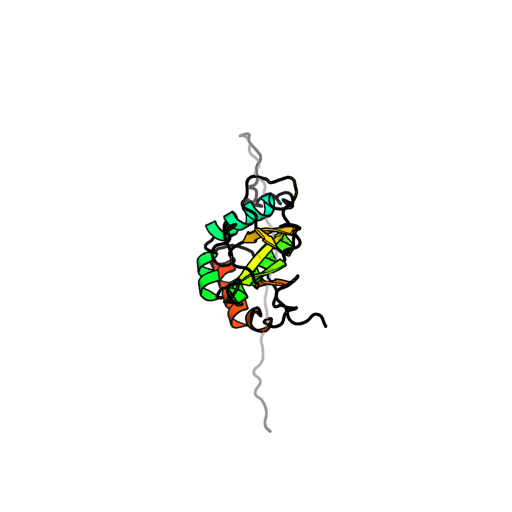6 1.00 62.12 116 ARG A N 1
ATOM 874 C CA . ARG A 1 116 ? -4.226 -5.614 22.100 1.00 62.12 116 ARG A CA 1
ATOM 875 C C . ARG A 1 116 ? -3.245 -4.464 21.917 1.00 62.12 116 ARG A C 1
ATOM 877 O O . ARG A 1 116 ? -2.354 -4.316 22.751 1.00 62.12 116 ARG A O 1
ATOM 884 N N . SER A 1 117 ? -3.387 -3.662 20.865 1.00 60.66 117 SER A N 1
ATOM 885 C CA . SER A 1 117 ? -2.426 -2.610 20.530 1.00 60.66 117 SER A CA 1
ATOM 886 C C . SER A 1 117 ? -3.060 -1.216 20.607 1.00 60.66 117 SER A C 1
ATOM 888 O O . SER A 1 117 ? -3.516 -0.640 19.619 1.00 60.66 117 SER A O 1
ATOM 890 N N . GLU A 1 118 ? -3.070 -0.669 21.829 1.00 62.34 118 GLU A N 1
ATOM 891 C CA . GLU A 1 118 ? -3.581 0.677 22.153 1.00 62.34 118 GLU A CA 1
ATOM 892 C C . GLU A 1 118 ? -2.594 1.814 21.814 1.00 62.34 118 GLU A C 1
ATOM 894 O O . GLU A 1 118 ? -2.930 2.991 21.935 1.00 62.34 118 GLU A O 1
ATOM 899 N N . THR A 1 119 ? -1.352 1.500 21.429 1.00 79.69 119 THR A N 1
ATOM 900 C CA . THR A 1 119 ? -0.279 2.503 21.281 1.00 79.69 119 THR A CA 1
ATOM 901 C C . THR A 1 119 ? -0.162 3.083 19.876 1.00 79.69 119 THR A C 1
ATOM 903 O O . THR A 1 119 ? 0.398 4.169 19.709 1.00 79.69 119 THR A O 1
ATOM 906 N N . LEU A 1 120 ? -0.673 2.380 18.865 1.00 86.56 120 LEU A N 1
ATOM 907 C CA . LEU A 1 120 ? -0.628 2.811 17.472 1.00 86.56 120 LEU A CA 1
ATOM 908 C C . LEU A 1 120 ? -1.925 3.541 17.098 1.00 86.56 120 LEU A C 1
ATOM 910 O O . LEU A 1 120 ? -3.004 3.129 17.525 1.00 86.56 120 LEU A O 1
ATOM 914 N N . PRO A 1 121 ? -1.852 4.622 16.302 1.00 90.75 121 PRO A N 1
ATOM 915 C CA . PRO A 1 121 ? -3.037 5.385 15.944 1.00 90.75 121 PRO A CA 1
ATOM 916 C C . PRO A 1 121 ? -3.985 4.548 15.079 1.00 90.75 121 PRO A C 1
ATOM 918 O O . PRO A 1 121 ? -3.567 3.919 14.105 1.00 90.75 121 PRO A O 1
ATOM 921 N N . THR A 1 122 ? -5.273 4.589 15.417 1.00 93.00 122 THR A N 1
ATOM 922 C CA . THR A 1 122 ? -6.345 3.927 14.670 1.00 93.00 122 THR A CA 1
ATOM 923 C C . THR A 1 122 ? -7.346 4.935 14.118 1.00 93.00 122 THR A C 1
ATOM 925 O O . THR A 1 122 ? -7.512 6.047 14.625 1.00 93.00 122 THR A O 1
ATOM 928 N N . ILE A 1 123 ? -8.031 4.537 13.047 1.00 92.06 123 ILE A N 1
ATOM 929 C CA . ILE A 1 123 ? -9.144 5.276 12.455 1.00 92.06 123 ILE A CA 1
ATOM 930 C C . ILE A 1 123 ? -10.356 4.352 12.390 1.00 92.06 123 ILE A C 1
ATOM 932 O O . ILE A 1 123 ? -10.297 3.270 11.806 1.00 92.06 123 ILE A O 1
ATOM 936 N N . THR A 1 124 ? -11.478 4.811 12.944 1.00 93.06 124 THR A N 1
ATOM 937 C CA . THR A 1 124 ? -12.745 4.081 12.896 1.00 93.06 124 THR A CA 1
ATOM 938 C C . THR A 1 124 ? -13.435 4.273 11.543 1.00 93.06 124 THR A C 1
ATOM 940 O O . THR A 1 124 ? -13.861 5.377 11.179 1.00 93.06 124 THR A O 1
ATOM 943 N N . ILE A 1 125 ? -13.614 3.178 10.806 1.00 92.31 125 ILE A N 1
ATOM 944 C CA . ILE A 1 125 ? -14.350 3.115 9.540 1.00 92.31 125 ILE A CA 1
ATOM 945 C C . ILE A 1 125 ? -15.560 2.210 9.745 1.00 92.31 125 ILE A C 1
ATOM 947 O O . ILE A 1 125 ? -15.422 1.017 9.994 1.00 92.31 125 ILE A O 1
ATOM 951 N N . LYS A 1 126 ? -16.771 2.778 9.645 1.00 91.00 126 LYS A N 1
ATOM 952 C CA . LYS A 1 126 ? -18.042 2.041 9.824 1.00 91.00 126 LYS A CA 1
ATOM 953 C C . LYS A 1 126 ? -18.111 1.230 11.138 1.00 91.00 126 LYS A C 1
ATOM 955 O O . LYS A 1 126 ? -18.685 0.147 11.164 1.00 91.00 126 LYS A O 1
ATOM 960 N N . GLY A 1 127 ? -17.553 1.771 12.224 1.00 91.31 127 GLY A N 1
ATOM 961 C CA . GLY A 1 127 ? -17.572 1.146 13.555 1.00 91.31 127 GLY A CA 1
ATOM 962 C C . GLY A 1 127 ? -16.491 0.088 13.796 1.00 91.31 127 GLY A C 1
ATOM 963 O O . GLY A 1 127 ? -16.545 -0.582 14.819 1.00 91.31 127 GLY A O 1
ATOM 964 N N . VAL A 1 128 ? -15.533 -0.064 12.878 1.00 93.12 128 VAL A N 1
ATOM 965 C CA . VAL A 1 128 ? -14.368 -0.943 13.032 1.00 93.12 128 VAL A CA 1
ATOM 966 C C . VAL A 1 128 ? -13.105 -0.093 13.005 1.00 93.12 128 VAL A C 1
ATOM 968 O O . VAL A 1 128 ? -12.973 0.785 12.151 1.00 93.12 128 VAL A O 1
ATOM 971 N N . ASP A 1 129 ? -12.189 -0.351 13.932 1.00 93.56 129 ASP A N 1
ATOM 972 C CA . ASP A 1 129 ? -10.919 0.361 14.021 1.00 93.56 129 ASP A CA 1
ATOM 973 C C . ASP A 1 129 ? -9.871 -0.270 13.105 1.00 93.56 129 ASP A C 1
ATOM 975 O O . ASP A 1 129 ? -9.720 -1.492 13.040 1.00 93.56 129 ASP A O 1
ATOM 979 N N . TYR A 1 130 ? -9.145 0.581 12.382 1.00 94.88 130 TYR A N 1
ATOM 980 C CA . TYR A 1 130 ? -8.094 0.176 11.457 1.00 94.88 130 TYR A CA 1
ATOM 981 C C . TYR A 1 130 ? -6.813 0.967 11.698 1.00 94.88 130 TYR A C 1
ATOM 983 O O . TYR A 1 130 ? -6.855 2.185 11.883 1.00 94.88 130 TYR A O 1
ATOM 991 N N . TYR A 1 131 ? -5.673 0.292 11.577 1.00 95.19 131 TYR A N 1
ATOM 992 C CA . TYR A 1 131 ? -4.404 0.935 11.255 1.00 95.19 131 TYR A CA 1
ATOM 993 C C . TYR A 1 131 ? -4.406 1.253 9.762 1.00 95.19 131 TYR A C 1
ATOM 995 O O . TYR A 1 131 ? -4.568 0.349 8.936 1.00 95.19 131 TYR A O 1
ATOM 1003 N N . LEU A 1 132 ? -4.254 2.528 9.408 1.00 96.38 132 LEU A N 1
ATOM 1004 C CA . LEU A 1 132 ? -4.112 2.937 8.013 1.00 96.38 132 LEU A CA 1
ATOM 1005 C C . LEU A 1 132 ? -2.646 3.168 7.692 1.00 96.38 132 LEU A C 1
ATOM 1007 O O . LEU A 1 132 ? -1.948 3.819 8.460 1.00 96.38 132 LEU A O 1
ATOM 1011 N N . ILE A 1 133 ? -2.206 2.657 6.551 1.00 97.56 133 ILE A N 1
ATOM 1012 C CA . ILE A 1 133 ? -0.825 2.723 6.089 1.00 97.56 133 ILE A CA 1
ATOM 1013 C C . ILE A 1 133 ? -0.786 3.572 4.819 1.00 97.56 133 ILE A C 1
ATOM 1015 O O . ILE A 1 133 ? -1.510 3.276 3.858 1.00 97.56 133 ILE A O 1
ATOM 1019 N N . ASP A 1 134 ? 0.051 4.615 4.803 1.00 96.69 134 ASP A N 1
ATOM 1020 C CA . ASP A 1 134 ? 0.333 5.345 3.563 1.00 96.69 134 ASP A CA 1
ATOM 1021 C C . ASP A 1 134 ? 1.169 4.434 2.651 1.00 96.69 134 ASP A C 1
ATOM 1023 O O . ASP A 1 134 ? 2.235 3.962 3.040 1.00 96.69 134 ASP A O 1
ATOM 1027 N N . PRO A 1 135 ? 0.711 4.141 1.427 1.00 96.88 135 PRO A N 1
ATOM 1028 C CA . PRO A 1 135 ? 1.419 3.224 0.553 1.00 96.88 135 PRO A CA 1
ATOM 1029 C C . PRO A 1 135 ? 2.710 3.832 0.002 1.00 96.88 135 PRO A C 1
ATOM 1031 O O . PRO A 1 135 ? 3.591 3.093 -0.404 1.00 96.88 135 PRO A O 1
ATOM 1034 N N . THR A 1 136 ? 2.842 5.157 -0.051 1.00 96.44 136 THR A N 1
ATOM 1035 C CA . THR A 1 136 ? 4.015 5.849 -0.607 1.00 96.44 136 THR A CA 1
ATOM 1036 C C . THR A 1 136 ? 5.130 6.085 0.399 1.00 96.44 136 THR A C 1
ATOM 1038 O O . THR A 1 136 ? 6.297 6.163 0.021 1.00 96.44 136 THR A O 1
ATOM 1041 N N . VAL A 1 137 ? 4.770 6.144 1.675 1.00 94.31 137 VAL A N 1
ATOM 1042 C CA . VAL A 1 137 ? 5.691 6.174 2.806 1.00 94.31 137 VAL A CA 1
ATOM 1043 C C . VAL A 1 137 ? 5.155 5.116 3.763 1.00 94.31 137 VAL A C 1
ATOM 1045 O O . VAL A 1 137 ? 4.199 5.430 4.463 1.00 94.31 137 VAL A O 1
ATOM 1048 N N . PRO A 1 138 ? 5.668 3.870 3.723 1.00 89.56 138 PRO A N 1
ATOM 1049 C CA . PRO A 1 138 ? 5.026 2.689 4.297 1.00 89.56 138 PRO A CA 1
ATOM 1050 C C . PRO A 1 138 ? 5.025 2.798 5.822 1.00 89.56 138 PRO A C 1
ATOM 1052 O O . PRO A 1 138 ? 5.883 2.260 6.503 1.00 89.56 138 PRO A O 1
ATOM 1055 N N . GLU A 1 139 ? 4.082 3.565 6.352 1.00 94.31 139 GLU A N 1
ATOM 1056 C CA . GLU A 1 139 ? 3.995 4.000 7.739 1.00 94.31 139 GLU A CA 1
ATOM 1057 C C . GLU A 1 139 ? 2.534 4.103 8.150 1.00 94.31 139 GLU A C 1
ATOM 1059 O O . GLU A 1 139 ? 1.669 4.467 7.348 1.00 94.31 139 GLU A O 1
ATOM 1064 N N . ILE A 1 140 ? 2.265 3.809 9.422 1.00 93.81 140 ILE A N 1
ATOM 1065 C CA . ILE A 1 140 ? 0.930 3.962 9.993 1.00 93.81 140 ILE A CA 1
ATOM 1066 C C . ILE A 1 140 ? 0.644 5.454 10.175 1.00 93.81 140 ILE A C 1
ATOM 1068 O O . ILE A 1 140 ? 1.383 6.163 10.860 1.00 93.81 140 ILE A O 1
ATOM 1072 N N . VAL A 1 141 ? -0.445 5.933 9.580 1.00 93.25 141 VAL A N 1
ATOM 1073 C CA . VAL A 1 141 ? -0.827 7.346 9.606 1.00 93.25 141 VAL A CA 1
ATOM 1074 C C . VAL A 1 141 ? -1.832 7.655 10.708 1.00 93.25 141 VAL A C 1
ATOM 1076 O O . VAL A 1 141 ? -2.712 6.864 11.036 1.00 93.25 141 VAL A O 1
ATOM 1079 N N . THR A 1 142 ? -1.740 8.870 11.246 1.00 89.25 142 THR A N 1
ATOM 1080 C CA . THR A 1 142 ? -2.641 9.375 12.294 1.00 89.25 142 THR A CA 1
ATOM 1081 C C . THR A 1 142 ? -3.944 9.953 11.748 1.00 89.25 142 THR A C 1
ATOM 1083 O O . THR A 1 142 ? -4.913 10.100 12.490 1.00 89.25 142 THR A O 1
ATOM 1086 N N . ALA A 1 143 ? -3.980 10.319 10.466 1.00 87.75 143 ALA A N 1
ATOM 1087 C CA . ALA A 1 143 ? -5.140 10.941 9.849 1.00 87.75 143 ALA A CA 1
ATOM 1088 C C . ALA A 1 143 ? -5.240 10.593 8.364 1.00 87.75 143 ALA A C 1
ATOM 1090 O O . ALA A 1 143 ? -4.280 10.727 7.609 1.00 87.75 143 ALA A O 1
ATOM 1091 N N . PHE A 1 144 ? -6.446 10.226 7.937 1.00 90.31 144 PHE A N 1
ATOM 1092 C CA . PHE A 1 144 ? -6.780 9.994 6.539 1.00 90.31 144 PHE A CA 1
ATOM 1093 C C . PHE A 1 144 ? -8.271 10.253 6.330 1.00 90.31 144 PHE A C 1
ATOM 1095 O O . PHE A 1 144 ? -9.121 9.720 7.047 1.00 90.31 144 PHE A O 1
ATOM 1102 N N . LYS A 1 145 ? -8.614 11.089 5.348 1.00 90.62 145 LYS A N 1
ATOM 1103 C CA . LYS A 1 145 ? -10.017 11.334 5.002 1.00 90.62 145 LYS A CA 1
ATOM 1104 C C . LYS A 1 145 ? -10.500 10.208 4.105 1.00 90.62 145 LYS A C 1
ATOM 1106 O O . LYS A 1 145 ? -10.262 10.258 2.904 1.00 90.62 145 LYS A O 1
ATOM 1111 N N . TYR A 1 146 ? -11.174 9.216 4.672 1.00 89.88 146 TYR A N 1
ATOM 1112 C CA . TYR A 1 146 ? -11.669 8.073 3.910 1.00 89.88 146 TYR A CA 1
ATOM 1113 C C . TYR A 1 146 ? -13.035 8.327 3.255 1.00 89.88 146 TYR A C 1
ATOM 1115 O O . TYR A 1 146 ? -13.815 9.183 3.676 1.00 89.88 146 TYR A O 1
ATOM 1123 N N . GLY A 1 147 ? -13.312 7.555 2.209 1.00 88.75 147 GLY A N 1
ATOM 1124 C CA . GLY A 1 147 ? -14.608 7.399 1.563 1.00 88.75 147 GLY A CA 1
ATOM 1125 C C . GLY A 1 147 ? -15.047 5.937 1.612 1.00 88.75 147 GLY A C 1
ATOM 1126 O O . GLY A 1 147 ? -15.746 5.528 2.536 1.00 88.75 147 GLY A O 1
ATOM 1127 N N . ASP A 1 148 ? -14.620 5.152 0.624 1.00 92.25 148 ASP A N 1
ATOM 1128 C CA . ASP A 1 148 ? -14.979 3.737 0.492 1.00 92.25 148 ASP A CA 1
ATOM 1129 C C . ASP A 1 148 ? -13.857 2.813 0.995 1.00 92.25 148 ASP A C 1
ATOM 1131 O O . ASP A 1 148 ? -12.685 3.188 0.986 1.00 92.25 148 ASP A O 1
ATOM 1135 N N . ILE A 1 149 ? -14.218 1.593 1.398 1.00 95.19 149 ILE A N 1
ATOM 1136 C CA . ILE A 1 149 ? -13.291 0.518 1.783 1.00 95.19 149 ILE A CA 1
ATOM 1137 C C . ILE A 1 149 ? -13.646 -0.758 1.010 1.00 95.19 149 ILE A C 1
ATOM 1139 O O . ILE A 1 149 ? -14.832 -1.060 0.849 1.00 95.19 149 ILE A O 1
ATOM 1143 N N . PHE A 1 150 ? -12.633 -1.483 0.536 1.00 94.69 150 PHE A N 1
ATOM 1144 C CA . PHE A 1 150 ? -12.742 -2.699 -0.277 1.00 94.69 150 PHE A CA 1
ATOM 1145 C C . PHE A 1 150 ? -11.788 -3.781 0.228 1.00 94.69 150 PHE A C 1
ATOM 1147 O O . PHE A 1 150 ? -10.743 -3.461 0.788 1.00 94.69 150 PHE A O 1
ATOM 1154 N N . ASP A 1 151 ? -12.120 -5.051 -0.001 1.00 93.94 151 ASP A N 1
ATOM 1155 C CA . ASP A 1 151 ? -11.270 -6.171 0.424 1.00 93.94 151 ASP A CA 1
ATOM 1156 C C . ASP A 1 151 ? -9.974 -6.266 -0.390 1.00 93.94 151 ASP A C 1
ATOM 1158 O O . ASP A 1 151 ? -8.926 -6.580 0.167 1.00 93.94 151 ASP A O 1
ATOM 1162 N N . ASP A 1 152 ? -10.018 -5.941 -1.685 1.00 91.44 152 ASP A N 1
ATOM 1163 C CA . ASP A 1 152 ? -8.849 -5.982 -2.561 1.00 91.44 152 ASP A CA 1
ATOM 1164 C C . ASP A 1 152 ? -8.834 -4.840 -3.610 1.00 91.44 152 ASP A C 1
ATOM 1166 O O . ASP A 1 152 ? -9.886 -4.280 -3.959 1.00 91.44 152 ASP A O 1
ATOM 1170 N N . PRO A 1 153 ? -7.649 -4.469 -4.140 1.00 90.00 153 PRO A N 1
ATOM 1171 C CA . PRO A 1 153 ? -7.523 -3.401 -5.136 1.00 90.00 153 PRO A CA 1
ATOM 1172 C C . PRO A 1 153 ? -8.119 -3.726 -6.523 1.00 90.00 153 PRO A C 1
ATOM 1174 O O . PRO A 1 153 ? -8.299 -2.815 -7.336 1.00 90.00 153 PRO A O 1
ATOM 1177 N N . GLY A 1 154 ? -8.447 -4.986 -6.817 1.00 88.44 154 GLY A N 1
ATOM 1178 C CA . GLY A 1 154 ? -8.972 -5.450 -8.106 1.00 88.44 154 GLY A CA 1
ATOM 1179 C C . GLY A 1 154 ? -10.503 -5.492 -8.167 1.00 88.44 154 GLY A C 1
ATOM 1180 O O . GLY A 1 154 ? -11.090 -5.345 -9.245 1.00 88.44 154 GLY A O 1
ATOM 1181 N N . ASN A 1 155 ? -11.166 -5.625 -7.019 1.00 88.06 155 ASN A N 1
ATOM 1182 C CA . ASN A 1 155 ? -12.612 -5.765 -6.885 1.00 88.06 155 ASN A CA 1
ATOM 1183 C C . ASN A 1 155 ? -13.298 -4.454 -6.464 1.00 88.06 155 ASN A C 1
ATOM 1185 O O . ASN A 1 155 ? -13.989 -4.360 -5.450 1.00 88.06 155 ASN A O 1
ATOM 1189 N N . ASN A 1 156 ? -13.098 -3.404 -7.259 1.00 88.25 156 ASN A N 1
ATOM 1190 C CA . ASN A 1 156 ? -13.737 -2.105 -7.048 1.00 88.25 156 ASN A CA 1
ATOM 1191 C C . ASN A 1 156 ? -13.970 -1.360 -8.378 1.00 88.25 156 ASN A C 1
ATOM 1193 O O . ASN A 1 156 ? -13.565 -1.799 -9.462 1.00 88.25 156 ASN A O 1
ATOM 1197 N N . TYR A 1 157 ? -14.646 -0.210 -8.306 1.00 86.81 157 TYR A N 1
ATOM 1198 C CA . TYR A 1 157 ? -14.999 0.594 -9.482 1.00 86.81 157 TYR A CA 1
ATOM 1199 C C . TYR A 1 157 ? -13.825 1.396 -10.076 1.00 86.81 157 TYR A C 1
ATOM 1201 O O . TYR A 1 157 ? -13.956 1.912 -11.184 1.00 86.81 157 TYR A O 1
ATOM 1209 N N . LEU A 1 158 ? -12.681 1.480 -9.385 1.00 91.12 158 LEU A N 1
ATOM 1210 C CA . LEU A 1 158 ? -11.445 2.131 -9.843 1.00 91.12 158 LEU A CA 1
ATOM 1211 C C . LEU A 1 158 ? -10.328 1.141 -10.188 1.00 91.12 158 LEU A C 1
ATOM 1213 O O . LEU A 1 158 ? -9.214 1.581 -10.455 1.00 91.12 158 LEU A O 1
ATOM 1217 N N . ARG A 1 159 ? -10.613 -0.168 -10.243 1.00 90.75 159 ARG A N 1
ATOM 1218 C CA . ARG A 1 159 ? -9.616 -1.243 -10.400 1.00 90.75 159 ARG A CA 1
ATOM 1219 C C . ARG A 1 159 ? -8.553 -0.991 -11.470 1.00 90.75 159 ARG A C 1
ATOM 1221 O O . ARG A 1 159 ? -7.410 -1.374 -11.288 1.00 90.75 159 ARG A O 1
ATOM 1228 N N . GLY A 1 160 ? -8.900 -0.316 -12.570 1.00 91.31 160 GLY A N 1
ATOM 1229 C CA . GLY A 1 160 ? -7.959 0.004 -13.648 1.00 91.31 160 GLY A CA 1
ATOM 1230 C C . GLY A 1 160 ? -6.764 0.855 -13.203 1.00 91.31 160 GLY A C 1
ATOM 1231 O O . GLY A 1 160 ? -5.687 0.687 -13.753 1.00 91.31 160 GLY A O 1
ATOM 1232 N N . HIS A 1 161 ? -6.926 1.708 -12.187 1.00 94.00 161 HIS A N 1
ATOM 1233 C CA . HIS A 1 161 ? -5.843 2.523 -11.620 1.00 94.00 161 HIS A CA 1
ATOM 1234 C C . HIS A 1 161 ? -4.906 1.741 -10.692 1.00 94.00 161 HIS A C 1
ATOM 1236 O O . HIS A 1 161 ? -3.837 2.233 -10.346 1.00 94.00 161 HIS A O 1
ATOM 1242 N N . PHE A 1 162 ? -5.325 0.551 -10.267 1.00 94.69 162 PHE A N 1
ATOM 1243 C CA . PHE A 1 162 ? -4.618 -0.305 -9.317 1.00 94.69 162 PHE A CA 1
ATOM 1244 C C . PHE A 1 162 ? -3.939 -1.496 -10.002 1.00 94.69 162 PHE A C 1
ATOM 1246 O O . PHE A 1 162 ? -3.259 -2.273 -9.339 1.00 94.69 162 PHE A O 1
ATOM 1253 N N . ARG A 1 163 ? -4.128 -1.663 -11.315 1.00 94.12 163 ARG A N 1
ATOM 1254 C CA . ARG A 1 163 ? -3.467 -2.718 -12.083 1.00 94.12 163 ARG A CA 1
ATOM 1255 C C . ARG A 1 163 ? -2.005 -2.383 -12.323 1.00 94.12 163 ARG A C 1
ATOM 1257 O O . ARG A 1 163 ? -1.669 -1.213 -12.494 1.00 94.12 163 ARG A O 1
ATOM 1264 N N . LEU A 1 164 ? -1.197 -3.434 -12.373 1.00 94.75 164 LEU A N 1
ATOM 1265 C CA . LEU A 1 164 ? 0.207 -3.354 -12.743 1.00 94.75 164 LEU A CA 1
ATOM 1266 C C . LEU A 1 164 ? 0.320 -3.757 -14.212 1.00 94.75 164 LEU A C 1
ATOM 1268 O O . LEU A 1 164 ? -0.055 -4.869 -14.586 1.00 94.75 164 LEU A O 1
ATOM 1272 N N . ASP A 1 165 ? 0.753 -2.831 -15.054 1.00 93.56 165 ASP A N 1
ATOM 1273 C CA . ASP A 1 165 ? 1.114 -3.125 -16.435 1.00 93.56 165 ASP A CA 1
ATOM 1274 C C . ASP A 1 165 ? 2.552 -3.663 -16.518 1.00 93.56 165 ASP A C 1
ATOM 1276 O O . ASP A 1 165 ? 3.261 -3.755 -15.521 1.00 93.56 165 ASP A O 1
ATOM 1280 N N . GLN A 1 166 ? 2.977 -4.074 -17.712 1.00 94.19 166 GLN A N 1
ATOM 1281 C CA . GLN A 1 166 ? 4.292 -4.687 -17.900 1.00 94.19 166 GLN A CA 1
ATOM 1282 C C . GLN A 1 166 ? 5.449 -3.753 -17.500 1.00 94.19 166 GLN A C 1
ATOM 1284 O O . GLN A 1 166 ? 6.440 -4.234 -16.960 1.00 94.19 166 GLN A O 1
ATOM 1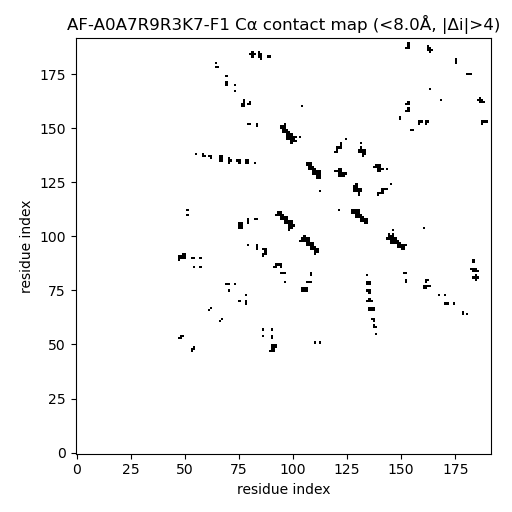289 N N . GLU A 1 167 ? 5.312 -2.442 -17.720 1.00 96.19 167 GLU A N 1
ATOM 1290 C CA . GLU A 1 167 ? 6.334 -1.459 -17.343 1.00 96.19 167 GLU A CA 1
ATOM 1291 C C . GLU A 1 167 ? 6.453 -1.371 -15.817 1.00 96.19 167 GLU A C 1
ATOM 1293 O O . GLU A 1 167 ? 7.561 -1.351 -15.286 1.00 96.19 167 GLU A O 1
ATOM 1298 N N . ASP A 1 168 ? 5.328 -1.417 -15.096 1.00 96.88 168 ASP A N 1
ATOM 1299 C CA . ASP A 1 168 ? 5.337 -1.470 -13.630 1.00 96.88 168 ASP A CA 1
ATOM 1300 C C . ASP A 1 168 ? 6.031 -2.725 -13.095 1.00 96.88 168 ASP A C 1
ATOM 1302 O O . ASP A 1 168 ? 6.791 -2.648 -12.129 1.00 96.88 168 ASP A O 1
ATOM 1306 N N . LEU A 1 169 ? 5.752 -3.888 -13.697 1.00 96.19 169 LEU A N 1
ATOM 1307 C CA . LEU A 1 169 ? 6.351 -5.158 -13.279 1.00 96.19 169 LEU A CA 1
ATOM 1308 C C . LEU A 1 169 ? 7.872 -5.118 -13.473 1.00 96.19 169 LEU A C 1
ATOM 1310 O O . LEU A 1 169 ? 8.611 -5.472 -12.558 1.00 96.19 169 LEU A O 1
ATOM 1314 N N . GLU A 1 170 ? 8.337 -4.611 -14.616 1.00 96.44 170 GLU A N 1
ATOM 1315 C CA . GLU A 1 170 ? 9.765 -4.421 -14.901 1.00 96.44 170 GLU A CA 1
ATOM 1316 C C . GLU A 1 170 ? 10.416 -3.446 -13.909 1.00 96.44 170 GLU A C 1
ATOM 1318 O O . GLU A 1 170 ? 11.497 -3.732 -13.390 1.00 96.44 170 GLU A O 1
ATOM 1323 N N . ARG A 1 171 ? 9.729 -2.348 -13.563 1.00 97.62 171 ARG A N 1
ATOM 1324 C CA . ARG A 1 171 ? 10.166 -1.377 -12.544 1.00 97.62 171 ARG A CA 1
ATOM 1325 C C . ARG A 1 171 ? 10.386 -2.035 -11.183 1.00 97.62 171 ARG A C 1
ATOM 1327 O O . ARG A 1 171 ? 11.395 -1.797 -10.522 1.00 97.62 171 ARG A O 1
ATOM 1334 N N . ILE A 1 172 ? 9.425 -2.858 -10.759 1.00 97.75 172 ILE A N 1
ATOM 1335 C CA . ILE A 1 172 ? 9.465 -3.572 -9.480 1.00 97.75 172 ILE A CA 1
ATOM 1336 C C . ILE A 1 172 ? 10.629 -4.568 -9.468 1.00 97.75 172 ILE A C 1
ATOM 1338 O O . ILE A 1 172 ? 11.384 -4.622 -8.496 1.00 97.75 172 ILE A O 1
ATOM 1342 N N . GLU A 1 173 ? 10.799 -5.337 -10.544 1.00 97.19 173 GLU A N 1
ATOM 1343 C CA . GLU A 1 173 ? 11.880 -6.317 -10.682 1.00 97.19 173 GLU A CA 1
ATOM 1344 C C . GLU A 1 173 ? 13.266 -5.667 -10.680 1.00 97.19 173 GLU A C 1
ATOM 1346 O O . GLU A 1 173 ? 14.178 -6.150 -10.000 1.00 97.19 173 GLU A O 1
ATOM 1351 N N . GLU A 1 174 ? 13.425 -4.554 -11.396 1.00 97.75 174 GLU A N 1
ATOM 1352 C CA . GLU A 1 174 ? 14.661 -3.776 -11.408 1.00 97.75 174 GLU A CA 1
ATOM 1353 C C . GLU A 1 174 ? 14.979 -3.228 -10.015 1.00 97.75 174 GLU A C 1
ATOM 1355 O O . GLU A 1 174 ? 16.072 -3.472 -9.500 1.00 97.75 174 GLU A O 1
ATOM 1360 N N . TRP A 1 175 ? 14.007 -2.601 -9.347 1.00 97.69 175 TRP A N 1
ATOM 1361 C CA . TRP A 1 175 ? 14.186 -2.087 -7.990 1.00 97.69 175 TRP A CA 1
ATOM 1362 C C . TRP A 1 175 ? 14.585 -3.191 -6.998 1.00 97.69 175 TRP A C 1
ATOM 1364 O O . TRP A 1 175 ? 15.531 -3.021 -6.224 1.00 97.69 175 TRP A O 1
ATOM 1374 N N . MET A 1 176 ? 13.928 -4.357 -7.044 1.00 97.56 176 MET A N 1
ATOM 1375 C CA . MET A 1 176 ? 14.277 -5.508 -6.198 1.00 97.56 176 MET A CA 1
ATOM 1376 C C . MET A 1 176 ? 15.726 -5.955 -6.413 1.00 97.56 176 MET A C 1
ATOM 1378 O O . MET A 1 176 ? 16.461 -6.208 -5.452 1.00 97.56 176 MET A O 1
ATOM 1382 N N . LYS A 1 177 ? 16.155 -6.022 -7.677 1.00 97.50 177 LYS A N 1
ATOM 1383 C CA . LYS A 1 177 ? 17.519 -6.395 -8.056 1.00 97.50 177 LYS A CA 1
ATOM 1384 C C . LYS A 1 177 ? 18.546 -5.370 -7.575 1.00 97.50 177 LYS A C 1
ATOM 1386 O O . LYS A 1 177 ? 19.581 -5.767 -7.045 1.00 97.50 177 LYS A O 1
ATOM 1391 N N . GLU A 1 178 ? 18.277 -4.079 -7.749 1.00 97.19 178 GLU A N 1
ATOM 1392 C CA . GLU A 1 178 ? 19.181 -2.997 -7.346 1.00 97.19 178 GLU A CA 1
ATOM 1393 C C . GLU A 1 178 ? 19.339 -2.893 -5.829 1.00 97.19 178 GLU A C 1
ATOM 1395 O O . GLU A 1 178 ? 20.442 -2.663 -5.330 1.00 97.19 178 GLU A O 1
ATOM 1400 N N . ARG A 1 179 ? 18.243 -3.070 -5.085 1.00 95.31 179 ARG A N 1
ATOM 1401 C CA . ARG A 1 179 ? 18.235 -2.941 -3.622 1.00 95.31 179 ARG A CA 1
ATOM 1402 C C . ARG A 1 179 ? 18.586 -4.237 -2.898 1.00 95.31 179 ARG A C 1
ATOM 1404 O O . ARG A 1 179 ? 18.825 -4.205 -1.695 1.00 95.31 179 ARG A O 1
ATOM 1411 N N . GLY A 1 180 ? 18.639 -5.369 -3.601 1.00 94.38 180 GLY A N 1
ATOM 1412 C CA . GLY A 1 180 ? 18.847 -6.680 -2.982 1.00 94.38 180 GLY A CA 1
ATOM 1413 C C . GLY A 1 180 ? 17.684 -7.085 -2.072 1.00 94.38 180 GLY A C 1
ATOM 1414 O O . GLY A 1 180 ? 17.884 -7.766 -1.067 1.00 94.38 180 GLY A O 1
ATOM 1415 N N . VAL A 1 181 ? 16.469 -6.646 -2.411 1.00 92.25 181 VAL A N 1
ATOM 1416 C CA . VAL A 1 181 ? 15.246 -6.864 -1.635 1.00 92.25 181 VAL A CA 1
ATOM 1417 C C . VAL A 1 181 ? 14.275 -7.719 -2.425 1.00 92.25 181 VAL A C 1
ATOM 1419 O O . VAL A 1 181 ? 14.111 -7.542 -3.622 1.00 92.25 181 VAL A O 1
ATOM 1422 N N . SER A 1 182 ? 13.587 -8.626 -1.736 1.00 93.44 182 SER A N 1
ATOM 1423 C CA . SER A 1 182 ? 12.453 -9.365 -2.290 1.00 93.44 182 SER A CA 1
ATOM 1424 C C . SER A 1 182 ? 11.142 -8.829 -1.721 1.00 93.44 182 SER A C 1
ATOM 1426 O O . SER A 1 182 ? 11.005 -8.670 -0.498 1.00 93.44 182 SER A O 1
ATOM 1428 N N . ILE A 1 183 ? 10.189 -8.571 -2.618 1.00 94.12 183 ILE A N 1
ATOM 1429 C CA . ILE A 1 183 ? 8.793 -8.292 -2.296 1.00 94.12 183 ILE A CA 1
ATOM 1430 C C . ILE A 1 183 ? 7.865 -9.216 -3.087 1.00 94.12 183 ILE A C 1
ATOM 1432 O O . ILE A 1 183 ? 8.094 -9.494 -4.257 1.00 94.12 183 ILE A O 1
ATOM 1436 N N . GLU A 1 184 ? 6.806 -9.690 -2.437 1.00 93.50 184 GLU A N 1
ATOM 1437 C CA . GLU A 1 184 ? 5.680 -10.357 -3.099 1.00 93.50 184 GLU A CA 1
ATOM 1438 C C . GLU A 1 184 ? 4.745 -9.326 -3.747 1.00 93.50 184 GLU A C 1
ATOM 1440 O O . GLU A 1 184 ? 4.357 -8.359 -3.089 1.00 93.50 184 GLU A O 1
ATOM 1445 N N . TYR A 1 185 ? 4.334 -9.553 -4.996 1.00 91.81 185 TYR A N 1
ATOM 1446 C CA . TYR A 1 185 ? 3.340 -8.746 -5.716 1.00 91.81 185 TYR A CA 1
ATOM 1447 C C . TYR A 1 185 ? 2.574 -9.604 -6.733 1.00 91.81 185 TYR A C 1
ATOM 1449 O O . TYR A 1 185 ? 2.984 -10.714 -7.070 1.00 91.81 185 TYR A O 1
ATOM 1457 N N . THR A 1 186 ? 1.444 -9.091 -7.221 1.00 87.50 186 THR A N 1
ATOM 1458 C CA . THR A 1 186 ? 0.687 -9.691 -8.326 1.00 87.50 186 THR A CA 1
ATOM 1459 C C . THR A 1 186 ? -0.028 -8.599 -9.123 1.00 87.50 186 THR A C 1
ATOM 1461 O O . THR A 1 186 ? -0.487 -7.617 -8.532 1.00 87.50 186 THR A O 1
ATOM 1464 N N . ASP A 1 187 ? -0.159 -8.759 -10.447 1.00 77.12 187 ASP A N 1
ATOM 1465 C CA . ASP A 1 187 ? -1.177 -8.006 -11.193 1.00 77.12 187 ASP A CA 1
ATOM 1466 C C . ASP A 1 187 ? -2.523 -8.672 -10.900 1.00 77.12 187 ASP A C 1
ATOM 1468 O O . ASP A 1 187 ? -2.708 -9.866 -11.138 1.00 77.12 187 ASP A O 1
ATOM 1472 N N . LEU A 1 188 ? -3.476 -7.898 -10.383 1.00 70.50 188 LEU A N 1
ATOM 1473 C CA . LEU A 1 188 ? -4.824 -8.351 -10.036 1.00 70.50 188 LEU A CA 1
ATOM 1474 C C . LEU A 1 188 ? -5.676 -8.565 -11.301 1.00 70.50 188 LEU A C 1
ATOM 1476 O O . LEU A 1 188 ? -6.806 -8.074 -11.416 1.00 70.50 188 LEU A O 1
ATOM 1480 N N . GLN A 1 189 ? -5.131 -9.284 -12.288 1.00 60.69 189 GLN A N 1
ATOM 1481 C CA . GLN A 1 189 ? -5.881 -9.773 -13.434 1.00 60.69 189 GLN A CA 1
ATOM 1482 C C . GLN A 1 189 ? -6.931 -10.727 -12.900 1.00 60.69 189 GLN A C 1
ATOM 1484 O O . GLN A 1 189 ? -6.586 -11.775 -12.367 1.00 60.69 189 GLN A O 1
ATOM 1489 N N . ARG A 1 190 ? -8.196 -10.296 -13.003 1.00 42.25 190 ARG A N 1
ATOM 1490 C CA . ARG A 1 190 ? -9.425 -11.062 -12.759 1.00 42.25 190 ARG A CA 1
ATOM 1491 C C . ARG A 1 190 ? -9.160 -12.528 -12.413 1.00 42.25 190 ARG A C 1
ATOM 1493 O O . ARG A 1 190 ? -8.798 -13.301 -13.299 1.00 42.25 190 ARG A O 1
ATOM 1500 N N . SER A 1 191 ? -9.463 -12.911 -11.176 1.00 39.16 191 SER A N 1
ATOM 1501 C CA . SER A 1 191 ? -9.914 -14.273 -10.901 1.00 39.16 191 SER A CA 1
ATOM 1502 C C . SER A 1 191 ? -10.958 -14.611 -11.968 1.00 39.16 191 SER A C 1
ATOM 1504 O O . SER A 1 191 ? -11.955 -13.891 -12.101 1.00 39.16 191 SER A O 1
ATOM 1506 N N . ALA A 1 192 ? -10.644 -15.598 -12.805 1.00 34.03 192 ALA A N 1
ATOM 1507 C CA . ALA A 1 192 ? -11.585 -16.155 -13.765 1.00 34.03 192 ALA A CA 1
ATOM 1508 C C . ALA A 1 192 ? -12.801 -16.742 -13.037 1.00 34.03 192 ALA A C 1
ATOM 1510 O O . ALA A 1 192 ? -12.615 -17.261 -11.911 1.00 34.03 192 ALA A O 1
#

Sequence (192 aa):
MRFVKLSSLVFLLGAALLSGCLGVEDASVRSTPAPLSEALNHSPAGEARTGIEGVSDELERLRSNGWSDLAYELGRSKTTTVLWYHLRTRCVVDPKVVFGSPRKLDSAVAIQADERSETLPTITIKGVDYYLIDPTVPEIVTAFKYGDIFDDPGNNYLRGHFRLDQEDLERIEEWMKERGVSIEYTDLQRSA

Radius of gyration: 28.58 Å; Cα contacts (8 Å, |Δi|>4): 252; chains: 1; bounding box: 74×56×80 Å

Solvent-acces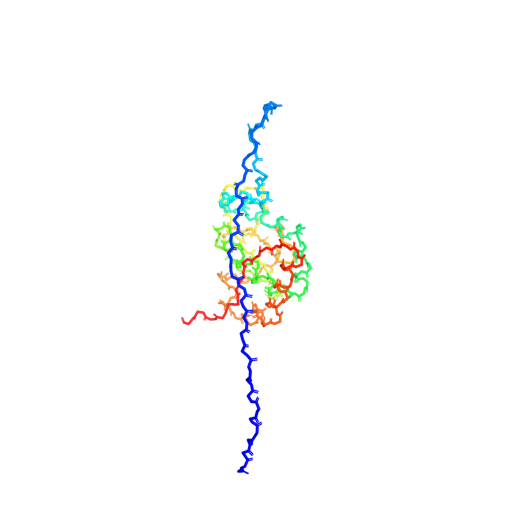sible surface area (backbone atoms only — not comparable to full-atom values): 11870 Å² total; per-residue (Å²): 139,86,84,89,80,86,81,83,90,87,84,89,80,88,84,86,86,88,85,81,91,75,88,80,88,80,83,88,81,94,85,85,90,77,81,89,71,79,80,70,81,70,69,71,87,65,73,78,39,60,46,71,65,27,43,53,56,48,26,50,53,43,51,77,62,49,42,49,59,56,17,65,74,59,30,52,38,29,23,33,34,38,50,42,44,26,43,37,71,66,16,73,41,79,44,27,32,34,22,18,47,92,49,56,69,52,47,31,35,31,36,72,58,62,100,81,61,86,84,61,60,62,49,74,57,96,88,42,48,20,35,36,25,37,41,48,57,54,39,79,42,81,76,77,57,67,63,54,76,35,72,46,57,54,76,54,97,61,22,79,61,29,46,57,54,72,68,52,50,53,51,50,54,50,50,27,64,76,61,75,46,89,79,56,67,73,59,64,70,69,85,126

pLDDT: mean 78.22, std 23.94, range [32.69, 97.88]

Secondary structure (DSSP, 8-state):
--------------------------------------------------HHHHHHHHHHHHHHTTHHHHHHHH-HHHHHHHHHHHHHHHS----EEEEESS-TTSEEEEEEPPTT--SS--EEETTEEEEEEETTTTEE-S---EEEEESSSSSSTTGGGG---HHHHHHHHHHHHHHT------------

Foldseek 3Di:
DDDDDDDDDDDDDDDDDDDDDDDDDDDDDDDDDDDPDDPPPPPDPDPQAADDVNLVVVLVVCQVLPVLVLCVVLDQLQLQQQSQQQCVVRHVFQWKKWAAPPHRSQIWIWTFDDPPDPPAAWDDDPNTTTQTARSNNGDGDNDTHTDDMGSHLCPDPPNVSRFQDPVSVVSVVVSCVVSVHDTDGDGPDDPD

Nearest PDB structures (foldseek):
  3fpp-assembly1_A  TM=4.637E-01  e=4.719E+00  Escherichia coli
  7q05-assembly1_F  TM=2.951E-01  e=3.927E+00  Comamonas sp.

Mean predicted aligned error: 13.92 Å